Protein AF-A0AAD6DT53-F1 (afdb_monomer_lite)

Radius of gyration: 26.83 Å; chains: 1; bounding box: 59×65×72 Å

InterPro domains:
  IPR052254 CUL4-DDB1 E3 ligase complex substrate receptor [PTHR44472] (1-188)

Foldseek 3Di:
DDDDDPQWDQDPVVRDTDGADDPVVADVPDCRHPVNSVVVVVVVLVVVLVVLLVLLCVVPDQDQDVVCVPVVVVCCVVVVVPPPPPVVVVVVSVVVSVVPDDDDDQDDQPDPPAWDWDDWDAQSQQRKIKIKTDDDQKIWIKIFGFDDPDSYTHTDNVRIDTPDMASFAFPDWDADNQQWIWTKTADHPVRDIDIDIDHFFHQDPVRDGDDDPVRPDDPPDPPPPPDDDDDD

Secondary structure (DSSP, 8-state):
-----TTEEEETTTTEEEEPBPTTTSPTT-TTBHHHHHHHHHHHHHHHHHHHHHHHHHHHS-PPPGGGGSHHHHGGGTTT-----HHHHHHHHHHHHHHT--------PTT-SSPEEEEEEE-TTT--EEEEEEETTEEEEEEEEEESSSSS-EEEEEEEEEEEEESSEEEEEEE-TTSEEEEEEE--TTS--EEEEEEPPPB-TTS-BPPPGGGS---PPP----------

Organism: NCBI:txid911720

Structure (mmCIF, N/CA/C/O backbone):
data_AF-A0AAD6DT53-F1
#
_entry.id   AF-A0AAD6DT53-F1
#
loop_
_atom_site.group_PDB
_atom_site.id
_atom_site.type_symbol
_atom_site.label_atom_id
_atom_site.label_alt_id
_atom_site.label_comp_id
_atom_site.label_asym_id
_atom_site.label_entity_id
_atom_site.label_seq_id
_atom_site.pdbx_PDB_ins_code
_atom_site.Cartn_x
_atom_site.Cartn_y
_atom_site.Cartn_z
_atom_site.occupancy
_atom_site.B_iso_or_equiv
_atom_site.auth_seq_id
_atom_site.auth_comp_id
_atom_site.auth_asym_id
_atom_site.auth_atom_id
_atom_site.pdbx_PDB_model_num
ATOM 1 N N . MET A 1 1 ? -13.154 17.410 26.077 1.00 53.00 1 MET A N 1
ATOM 2 C CA . MET A 1 1 ? -12.274 16.222 26.103 1.00 53.00 1 MET A CA 1
ATOM 3 C C . MET A 1 1 ? -12.633 15.406 27.331 1.00 53.00 1 MET A C 1
ATOM 5 O O . MET A 1 1 ? -12.614 15.959 28.425 1.00 53.00 1 MET A O 1
ATOM 9 N N . ASN A 1 2 ? -13.035 14.148 27.155 1.00 71.56 2 ASN A N 1
ATOM 10 C CA . ASN A 1 2 ? -13.353 13.262 28.277 1.00 71.56 2 ASN A CA 1
ATOM 11 C C . ASN A 1 2 ? -12.038 12.720 28.839 1.00 71.56 2 ASN A C 1
ATOM 13 O O . ASN A 1 2 ? -11.168 12.328 28.067 1.00 71.56 2 ASN A O 1
ATOM 17 N N . ARG A 1 3 ? -11.862 12.783 30.159 1.00 78.88 3 ARG A N 1
ATOM 18 C CA . ARG A 1 3 ? -10.614 12.391 30.821 1.00 78.88 3 ARG A CA 1
ATOM 19 C C . ARG A 1 3 ? -10.639 10.894 31.105 1.00 78.88 3 ARG A C 1
ATOM 21 O O . ARG A 1 3 ? -11.621 10.394 31.646 1.00 78.88 3 ARG A O 1
ATOM 28 N N . ASP A 1 4 ? -9.554 10.197 30.794 1.00 81.88 4 ASP A N 1
ATOM 29 C CA . ASP A 1 4 ? -9.405 8.802 31.197 1.00 81.88 4 ASP A CA 1
ATOM 30 C C . ASP A 1 4 ? -9.180 8.724 32.710 1.00 81.88 4 ASP A C 1
ATOM 32 O O . ASP A 1 4 ? -8.154 9.157 33.232 1.00 81.88 4 ASP A O 1
ATOM 36 N N . ILE A 1 5 ? -10.175 8.192 33.423 1.00 86.56 5 ILE A N 1
ATOM 37 C CA . ILE A 1 5 ? -10.120 7.981 34.872 1.00 86.56 5 ILE A CA 1
ATOM 38 C C . ILE A 1 5 ? -9.718 6.519 35.124 1.00 86.56 5 ILE A C 1
ATOM 40 O O . ILE A 1 5 ? -10.441 5.611 34.696 1.00 86.56 5 ILE A O 1
ATOM 44 N N . PRO A 1 6 ? -8.598 6.247 35.823 1.00 85.75 6 PRO A N 1
ATOM 45 C CA . PRO A 1 6 ? -8.181 4.886 36.147 1.00 85.75 6 PRO A CA 1
ATOM 46 C C . PRO A 1 6 ? -9.287 4.094 36.859 1.00 85.75 6 PRO A C 1
ATOM 48 O O . PRO A 1 6 ? -9.895 4.569 37.814 1.00 85.75 6 PRO A O 1
ATOM 51 N N . GLY A 1 7 ? -9.565 2.875 36.387 1.00 86.19 7 GLY A N 1
ATOM 52 C CA . GLY A 1 7 ? -10.602 2.006 36.959 1.00 86.19 7 GLY A CA 1
ATOM 53 C C . GLY A 1 7 ? -12.039 2.326 36.528 1.00 86.19 7 GLY A C 1
ATOM 54 O O . GLY A 1 7 ? -12.954 1.595 36.912 1.00 86.19 7 GLY A O 1
ATOM 55 N N . PHE A 1 8 ? -12.250 3.350 35.697 1.00 88.50 8 PHE A N 1
ATOM 56 C CA . PHE A 1 8 ? -13.551 3.687 35.128 1.00 88.50 8 PHE A CA 1
ATOM 57 C C . PHE A 1 8 ? -13.514 3.669 33.593 1.00 88.50 8 PHE A C 1
ATOM 59 O O . PHE A 1 8 ? -12.514 3.998 32.960 1.00 88.50 8 PHE A O 1
ATOM 66 N N . TYR A 1 9 ? -14.626 3.270 32.982 1.00 87.88 9 TYR A N 1
ATOM 67 C CA . TYR A 1 9 ? -14.852 3.314 31.542 1.00 87.88 9 TYR A CA 1
ATOM 68 C C . TYR A 1 9 ? -15.923 4.355 31.226 1.00 87.88 9 TYR A C 1
ATOM 70 O O . TYR A 1 9 ? -17.006 4.320 31.809 1.00 87.88 9 TYR A O 1
ATOM 78 N N . TYR A 1 10 ? -15.627 5.273 30.308 1.00 88.69 10 TYR A N 1
ATOM 79 C CA . TYR A 1 10 ? -16.606 6.240 29.827 1.00 88.69 10 TYR A CA 1
ATOM 80 C C . TYR A 1 10 ? -17.464 5.622 28.722 1.00 88.69 10 TYR A C 1
ATOM 82 O O . TYR A 1 10 ? -16.956 5.248 27.666 1.00 88.69 10 TYR A O 1
ATOM 90 N N . ASP A 1 11 ? -18.769 5.543 28.956 1.00 85.75 11 ASP A N 1
ATOM 91 C CA . ASP A 1 11 ? -19.745 5.133 27.952 1.00 85.75 11 ASP A CA 1
ATOM 92 C C . ASP A 1 11 ? -20.280 6.378 27.229 1.00 85.75 11 ASP A C 1
ATOM 94 O O . ASP A 1 11 ? -20.928 7.232 27.843 1.00 85.75 11 ASP A O 1
ATOM 98 N N . ALA A 1 12 ? -19.987 6.496 25.932 1.00 84.69 12 ALA A N 1
ATOM 99 C CA . ALA A 1 12 ? -20.358 7.655 25.123 1.00 84.69 12 ALA A CA 1
ATOM 100 C C . ALA A 1 12 ? -21.870 7.761 24.871 1.00 84.69 12 ALA A C 1
ATOM 102 O O . ALA A 1 12 ? -22.376 8.875 24.729 1.00 84.69 12 ALA A O 1
ATOM 103 N N . GLU A 1 13 ? -22.596 6.640 24.872 1.00 86.00 13 GLU A N 1
ATOM 104 C CA . GLU A 1 13 ? -24.052 6.629 24.681 1.00 86.00 13 GLU A CA 1
ATOM 105 C C . GLU A 1 13 ? -24.751 7.182 25.924 1.00 86.00 13 GLU A C 1
ATOM 107 O O . GLU A 1 13 ? -25.628 8.042 25.842 1.00 86.00 13 GLU A O 1
ATOM 112 N N . LYS A 1 14 ? -24.300 6.737 27.102 1.00 86.88 14 LYS A N 1
ATOM 113 C CA . LYS A 1 14 ? -24.862 7.148 28.398 1.00 86.88 14 LYS A CA 1
ATOM 114 C C . LYS A 1 14 ? -24.231 8.421 28.961 1.00 86.88 14 LYS A C 1
ATOM 116 O O . LYS A 1 14 ? -24.709 8.930 29.975 1.00 86.88 14 LYS A O 1
ATOM 121 N N . LYS A 1 15 ? -23.155 8.911 28.336 1.00 86.75 15 LYS A N 1
ATOM 122 C CA . LYS A 1 15 ? -22.334 10.056 28.760 1.00 86.75 15 LYS A CA 1
ATOM 123 C C . LYS A 1 15 ? -21.896 9.977 30.233 1.00 86.75 15 LYS A C 1
ATOM 125 O O . LYS A 1 15 ? -21.850 10.995 30.923 1.00 86.75 15 LYS A O 1
ATOM 130 N N . LYS A 1 16 ? -21.596 8.771 30.730 1.00 89.44 16 LYS A N 1
ATOM 131 C CA . LYS A 1 16 ? -21.292 8.492 32.149 1.00 89.44 16 LYS A CA 1
ATOM 132 C C . LYS A 1 16 ? -20.109 7.535 32.302 1.00 89.44 16 LY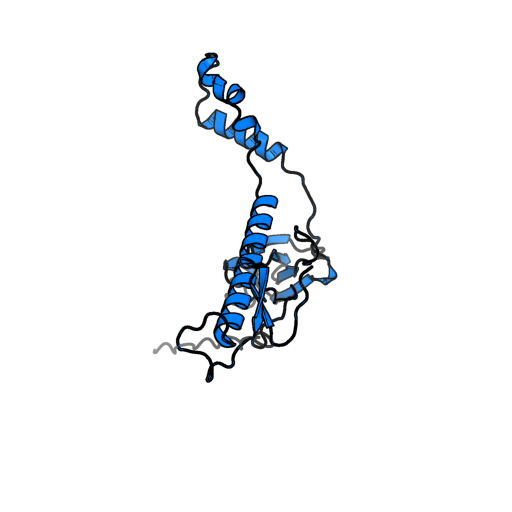S A C 1
ATOM 134 O O . LYS A 1 16 ? -19.840 6.720 31.423 1.00 89.44 16 LYS A O 1
ATOM 139 N N . TYR A 1 17 ? -19.426 7.632 33.443 1.00 89.31 17 TYR A N 1
ATOM 140 C CA . TYR A 1 17 ? -18.355 6.714 33.829 1.00 89.31 17 TYR A CA 1
ATOM 141 C C . TYR A 1 17 ? -18.922 5.515 34.591 1.00 89.31 17 TYR A C 1
ATOM 143 O O . TYR A 1 17 ? -19.695 5.676 35.534 1.00 89.31 17 TYR A O 1
ATOM 151 N N . PHE A 1 18 ? -18.496 4.317 34.207 1.00 88.44 18 PHE A N 1
ATOM 152 C CA . PHE A 1 18 ? -18.844 3.057 34.855 1.00 88.44 18 PHE A CA 1
ATOM 153 C C . PHE A 1 18 ? -17.594 2.435 35.462 1.00 88.44 18 PHE A C 1
ATOM 155 O O . PHE A 1 18 ? -16.544 2.396 34.824 1.00 88.44 18 PHE A O 1
ATOM 162 N N . LYS A 1 19 ? -17.693 1.948 36.700 1.00 89.69 19 LYS A N 1
ATOM 163 C CA . LYS A 1 19 ? -16.578 1.268 37.363 1.00 89.69 19 LYS A CA 1
ATOM 164 C C . LYS A 1 19 ? -16.286 -0.046 36.639 1.00 89.69 19 LYS A C 1
ATOM 166 O O . LYS A 1 19 ? -17.188 -0.862 36.458 1.00 89.69 19 LYS A O 1
ATOM 171 N N . ILE A 1 20 ? -15.032 -0.248 36.246 1.00 89.62 20 ILE A N 1
ATOM 172 C CA . ILE A 1 20 ? -14.593 -1.486 35.604 1.00 89.62 20 ILE A CA 1
ATOM 173 C C . ILE A 1 20 ? -14.531 -2.570 36.677 1.00 89.62 20 ILE A C 1
ATOM 175 O O . ILE A 1 20 ? -13.816 -2.438 37.672 1.00 89.62 20 ILE A O 1
ATOM 179 N N . GLN A 1 21 ? -15.287 -3.644 36.479 1.00 88.12 21 GLN A N 1
ATOM 180 C CA . GLN A 1 21 ? -15.295 -4.784 37.392 1.00 88.12 21 GLN A CA 1
ATOM 181 C C . GLN A 1 21 ? -14.258 -5.827 36.961 1.00 88.12 21 GLN A C 1
ATOM 183 O O . GLN A 1 21 ? -14.001 -6.024 35.768 1.00 88.12 21 GLN A O 1
ATOM 188 N N . ALA A 1 22 ? -13.655 -6.513 37.933 1.00 86.25 22 ALA A N 1
ATOM 189 C CA . ALA A 1 22 ? -12.786 -7.647 37.647 1.00 86.25 22 ALA A CA 1
ATOM 190 C C . ALA A 1 22 ? -13.605 -8.804 37.057 1.00 86.25 22 ALA A C 1
ATOM 192 O O . ALA A 1 22 ? -14.747 -9.021 37.455 1.00 86.25 22 ALA A O 1
ATOM 193 N N . ASN A 1 23 ? -13.017 -9.565 36.130 1.00 81.31 23 ASN A N 1
ATOM 194 C CA . ASN A 1 23 ? -13.743 -10.599 35.380 1.00 81.31 23 ASN A CA 1
ATOM 195 C C . ASN A 1 23 ? -14.376 -11.677 36.278 1.00 81.31 23 ASN A C 1
ATOM 197 O O . ASN A 1 23 ? -15.421 -12.202 35.928 1.00 81.31 23 ASN A O 1
ATOM 201 N N . HIS A 1 24 ? -13.766 -11.977 37.429 1.00 80.75 24 HIS A N 1
ATOM 202 C CA . HIS A 1 24 ? -14.261 -12.971 38.388 1.00 80.75 24 HIS A CA 1
ATOM 203 C C . HIS A 1 24 ? -15.358 -12.441 39.331 1.00 80.75 24 HIS A C 1
ATOM 205 O O . HIS A 1 24 ? -16.039 -13.233 39.967 1.00 80.75 24 HIS A O 1
ATOM 211 N N . VAL A 1 25 ? -15.518 -11.117 39.443 1.00 82.75 25 VAL A N 1
ATOM 212 C CA . VAL A 1 25 ? -16.572 -10.468 40.255 1.00 82.75 25 VAL A CA 1
ATOM 213 C C . VAL A 1 25 ? -17.772 -10.089 39.387 1.00 82.75 25 VAL A C 1
ATOM 215 O O . VAL A 1 25 ? -18.890 -9.938 39.874 1.00 82.75 25 VAL A O 1
ATOM 218 N N . ALA A 1 26 ? -17.538 -9.896 38.092 1.00 79.69 26 ALA A N 1
ATOM 219 C CA . ALA A 1 26 ? -18.553 -9.465 37.156 1.00 79.69 26 ALA A CA 1
ATOM 220 C C . ALA A 1 26 ? -19.531 -10.614 36.836 1.00 79.69 26 ALA A C 1
ATOM 222 O O . ALA A 1 26 ? -19.085 -11.728 36.549 1.00 79.69 26 ALA A O 1
ATOM 223 N N . PRO A 1 27 ? -20.851 -10.355 36.813 1.00 83.25 27 PRO A N 1
ATOM 224 C CA . PRO A 1 27 ? -21.827 -11.327 36.336 1.00 83.25 27 PRO A CA 1
ATOM 225 C C . PRO A 1 27 ? -21.500 -11.817 34.912 1.00 83.25 27 PRO A C 1
ATOM 227 O O . PRO A 1 27 ? -20.967 -11.040 34.105 1.00 83.25 27 PRO A O 1
ATOM 230 N N . PRO A 1 28 ? -21.849 -13.067 34.554 1.00 77.69 28 PRO A N 1
ATOM 231 C CA . PRO A 1 28 ? -21.697 -13.562 33.190 1.00 77.69 28 PRO A CA 1
ATOM 232 C C . PRO A 1 28 ? -22.388 -12.617 32.193 1.00 77.69 28 PRO A C 1
ATOM 234 O O . PRO A 1 28 ? -23.572 -12.324 32.324 1.00 77.69 28 PRO A O 1
ATOM 237 N N . GLY A 1 29 ? -21.640 -12.094 31.215 1.00 78.50 29 GLY A N 1
ATOM 238 C CA . GLY A 1 29 ? -22.163 -11.144 30.221 1.00 78.50 29 GLY A CA 1
ATOM 239 C C . GLY A 1 29 ? -22.155 -9.664 30.636 1.00 78.50 29 GLY A C 1
ATOM 240 O O . GLY A 1 29 ? -22.690 -8.827 29.907 1.00 78.50 29 GLY A O 1
ATOM 241 N N . ALA A 1 30 ? -21.535 -9.300 31.763 1.00 82.31 30 ALA A N 1
ATOM 242 C CA . ALA A 1 30 ? -21.424 -7.903 32.182 1.00 82.31 30 ALA A CA 1
ATOM 243 C C . ALA A 1 30 ? -20.722 -7.022 31.128 1.00 82.31 30 ALA A C 1
ATOM 245 O O . ALA A 1 30 ? -19.596 -7.289 30.705 1.00 82.31 30 ALA A O 1
ATOM 246 N N . GLN A 1 31 ? -21.371 -5.914 30.756 1.00 81.56 31 GLN A N 1
ATOM 247 C CA . GLN A 1 31 ? -20.915 -4.999 29.699 1.00 81.56 31 GLN A CA 1
ATOM 248 C C . GLN A 1 31 ? -19.680 -4.148 30.053 1.00 81.56 31 GLN A C 1
ATOM 250 O O . GLN A 1 31 ? -19.119 -3.510 29.155 1.00 81.56 31 GLN A O 1
ATOM 255 N N . TYR A 1 32 ? -19.312 -4.097 31.340 1.00 84.94 32 TYR A N 1
ATOM 256 C CA . TYR A 1 32 ? -18.241 -3.255 31.895 1.00 84.94 32 TYR A CA 1
ATOM 257 C C . TYR A 1 32 ? -17.202 -4.065 32.701 1.00 84.94 32 TYR A C 1
ATOM 259 O O . TYR A 1 32 ? -16.548 -3.547 33.608 1.00 84.94 32 TYR A O 1
ATOM 267 N N . SER A 1 33 ? -17.045 -5.354 32.386 1.00 87.69 33 SER A N 1
ATOM 268 C CA . SER A 1 33 ? -15.917 -6.166 32.867 1.00 87.69 33 SER A CA 1
ATOM 269 C C . SER A 1 33 ? -14.593 -5.730 32.224 1.00 87.69 33 SER A C 1
ATOM 271 O O . SER A 1 33 ? -14.576 -5.142 31.140 1.00 87.69 33 SER A O 1
ATOM 273 N N . LYS A 1 34 ? -13.459 -6.047 32.856 1.00 86.62 34 LYS A N 1
ATOM 274 C CA . LYS A 1 34 ? -12.123 -5.717 32.327 1.00 86.62 34 LYS A CA 1
ATOM 275 C C . LYS A 1 34 ? -11.923 -6.220 30.889 1.00 86.62 34 LYS A C 1
ATOM 277 O O . LYS A 1 34 ? -11.440 -5.463 30.045 1.00 86.62 34 LYS A O 1
ATOM 282 N N . ASP A 1 35 ? -12.349 -7.447 30.589 1.00 87.00 35 ASP A N 1
ATOM 283 C CA . ASP A 1 35 ? -12.212 -8.024 29.245 1.00 87.00 35 ASP A CA 1
ATOM 284 C C . ASP A 1 35 ? -13.159 -7.392 28.226 1.00 87.00 35 ASP A C 1
ATOM 286 O O . ASP A 1 35 ? -12.749 -7.125 27.095 1.00 87.00 35 ASP A O 1
ATOM 290 N N . SER A 1 36 ? -14.412 -7.119 28.604 1.00 86.62 36 SER A N 1
ATOM 291 C CA . SER A 1 36 ? -15.375 -6.484 27.694 1.00 86.62 36 SER A CA 1
ATOM 292 C C . SER A 1 36 ? -14.964 -5.053 27.347 1.00 86.62 36 SER A C 1
ATOM 294 O O . SER A 1 36 ? -15.026 -4.671 26.179 1.00 86.62 36 SER A O 1
ATOM 296 N N . VAL A 1 37 ? -14.457 -4.289 28.319 1.00 87.94 37 VAL A N 1
ATOM 297 C CA . VAL A 1 37 ? -13.914 -2.941 28.094 1.00 87.94 37 VAL A CA 1
ATOM 298 C C . VAL A 1 37 ? -12.672 -2.993 27.207 1.00 87.94 37 VAL A C 1
ATOM 300 O O . VAL A 1 37 ? -12.561 -2.191 26.280 1.00 87.94 37 VAL A O 1
ATOM 303 N N . LYS A 1 38 ? -11.761 -3.952 27.430 1.00 87.88 38 LYS A N 1
ATOM 304 C CA . LYS A 1 38 ? -10.585 -4.147 26.566 1.00 87.88 38 LYS A CA 1
ATOM 305 C C . LYS A 1 38 ? -10.994 -4.457 25.122 1.00 87.88 38 LYS A C 1
ATOM 307 O O . LYS A 1 38 ? -10.474 -3.832 24.203 1.00 87.88 38 LYS A O 1
ATOM 312 N N . ARG A 1 39 ? -11.954 -5.366 24.917 1.00 87.06 39 ARG A N 1
ATOM 313 C CA . ARG A 1 39 ? -12.494 -5.687 23.582 1.00 87.06 39 ARG A CA 1
ATOM 314 C C . ARG A 1 39 ? -13.130 -4.463 22.923 1.00 87.06 39 ARG A C 1
ATOM 316 O O . ARG A 1 39 ? -12.748 -4.128 21.810 1.00 87.06 39 ARG A O 1
ATOM 323 N N . LYS A 1 40 ? -14.002 -3.739 23.637 1.00 86.94 40 LYS A N 1
ATOM 324 C CA . LYS A 1 40 ? -14.640 -2.507 23.137 1.00 86.94 40 LYS A CA 1
ATOM 325 C C . LYS A 1 40 ? -13.620 -1.450 22.717 1.00 86.94 40 LYS A C 1
ATOM 327 O O . LYS A 1 40 ? -13.778 -0.863 21.652 1.00 86.94 40 LYS A O 1
ATOM 332 N N . ARG A 1 41 ? -12.576 -1.217 23.521 1.00 87.00 41 ARG A N 1
ATOM 333 C CA . ARG A 1 41 ? -11.494 -0.277 23.178 1.00 87.00 41 ARG A CA 1
ATOM 334 C C . ARG A 1 41 ? -10.777 -0.695 21.894 1.00 87.00 41 ARG A C 1
ATOM 336 O O . ARG A 1 41 ? -10.677 0.112 20.977 1.00 87.00 41 ARG A O 1
ATOM 343 N N . ASN A 1 42 ? -10.374 -1.962 21.797 1.00 86.50 42 ASN A N 1
ATOM 344 C CA . ASN A 1 42 ? -9.714 -2.489 20.601 1.00 86.50 42 ASN A CA 1
ATOM 345 C C . ASN A 1 42 ? -10.611 -2.397 19.352 1.00 86.50 42 ASN A C 1
ATOM 347 O O . ASN A 1 42 ? -10.136 -2.073 18.263 1.00 86.50 42 ASN A O 1
ATOM 351 N N . ASP A 1 43 ? -11.910 -2.666 19.490 1.00 87.06 43 ASP A N 1
ATOM 352 C CA . ASP A 1 43 ? -12.864 -2.578 18.383 1.00 87.06 43 ASP A CA 1
ATOM 353 C C . ASP A 1 43 ? -13.082 -1.131 17.929 1.00 87.06 43 ASP A C 1
ATOM 355 O O . ASP A 1 43 ? -13.078 -0.865 16.724 1.00 87.06 43 ASP A O 1
ATOM 359 N N . GLN A 1 44 ? -13.213 -0.188 18.868 1.00 86.19 44 GLN A N 1
ATOM 360 C CA . GLN A 1 44 ? -13.309 1.245 18.571 1.00 86.19 44 GLN A CA 1
ATOM 361 C C . GLN A 1 44 ? -12.063 1.746 17.841 1.00 86.19 44 GLN A C 1
ATOM 363 O O . GLN A 1 44 ? -12.170 2.412 16.811 1.00 86.19 44 GLN A O 1
ATOM 368 N N . GLU A 1 45 ? -10.879 1.371 18.318 1.00 84.69 45 GLU A N 1
ATOM 369 C CA . GLU A 1 45 ? -9.615 1.719 17.676 1.00 84.69 45 GLU A CA 1
ATOM 370 C C . GLU A 1 45 ? -9.530 1.149 16.251 1.00 84.69 45 GLU A C 1
ATOM 372 O O . GLU A 1 45 ? -9.198 1.856 15.295 1.00 84.69 45 GLU A O 1
ATOM 377 N N . LYS A 1 46 ? -9.917 -0.117 16.068 1.00 84.31 46 LYS A N 1
ATOM 378 C CA . LYS A 1 46 ? -9.963 -0.772 14.755 1.00 84.31 46 LYS A CA 1
ATOM 379 C C . LYS A 1 46 ? -10.947 -0.090 13.805 1.00 84.31 46 LYS A C 1
ATOM 381 O O . LYS A 1 46 ? -10.651 0.043 12.615 1.00 84.31 46 LYS A O 1
ATOM 386 N N . GLN A 1 47 ? -12.111 0.331 14.295 1.00 84.50 47 GLN A N 1
ATOM 387 C CA . GLN A 1 47 ? -13.097 1.077 13.510 1.00 84.50 47 GLN A CA 1
ATOM 388 C C . GLN A 1 47 ? -12.566 2.454 13.112 1.00 84.50 47 GLN A C 1
ATOM 390 O O . GLN A 1 47 ? -12.653 2.817 11.939 1.00 84.50 47 GLN A O 1
ATOM 395 N N . HIS A 1 48 ? -11.946 3.176 14.045 1.00 83.56 48 HIS A N 1
ATOM 396 C CA . HIS A 1 48 ? -11.340 4.476 13.781 1.00 83.56 48 HIS A CA 1
ATOM 397 C C . HIS A 1 48 ? -10.243 4.379 12.708 1.00 83.56 48 HIS A C 1
ATOM 399 O O . HIS A 1 48 ? -10.285 5.101 11.710 1.00 83.56 48 HIS A O 1
ATOM 405 N N . LYS A 1 49 ? -9.337 3.397 12.824 1.00 78.19 49 LYS A N 1
ATOM 406 C CA . LYS A 1 49 ? -8.301 3.108 11.813 1.00 78.19 49 LYS A CA 1
ATOM 407 C C . LYS A 1 49 ? -8.905 2.781 10.438 1.00 78.19 49 LYS A C 1
ATOM 409 O O . LYS A 1 49 ? -8.416 3.249 9.409 1.00 78.19 49 LYS A O 1
ATOM 414 N N . ARG A 1 50 ? -9.997 2.004 10.388 1.00 80.94 50 ARG A N 1
ATOM 415 C CA . ARG A 1 50 ? -10.720 1.700 9.133 1.00 80.94 50 ARG A CA 1
ATOM 416 C C . ARG A 1 50 ? -11.352 2.945 8.509 1.00 80.94 50 ARG A C 1
ATOM 418 O O . ARG A 1 50 ? -11.265 3.112 7.290 1.00 80.94 50 ARG A O 1
ATOM 425 N N . ALA A 1 51 ? -11.965 3.804 9.319 1.00 84.56 51 ALA A N 1
ATOM 426 C CA . ALA A 1 51 ? -12.583 5.043 8.859 1.00 84.56 51 ALA A CA 1
ATOM 427 C C . ALA A 1 51 ? -11.534 6.004 8.282 1.00 84.56 51 ALA A C 1
ATOM 429 O O . ALA A 1 51 ? -11.679 6.439 7.140 1.00 84.56 51 ALA A O 1
ATOM 430 N N . GLN A 1 52 ? -10.430 6.228 9.003 1.00 81.31 52 GLN A N 1
ATOM 431 C CA . GLN A 1 52 ? -9.306 7.041 8.526 1.00 81.31 52 GLN A CA 1
ATOM 432 C C . GLN A 1 52 ? -8.742 6.519 7.202 1.00 81.31 52 GLN A C 1
ATOM 434 O O . GLN A 1 52 ? -8.548 7.283 6.256 1.00 81.31 52 GLN A O 1
ATOM 439 N N . ARG A 1 53 ? -8.537 5.200 7.088 1.00 77.31 53 ARG A N 1
ATOM 440 C CA . ARG A 1 53 ? -8.063 4.582 5.843 1.00 77.31 53 ARG A CA 1
ATOM 441 C C . ARG A 1 53 ? -9.030 4.812 4.682 1.00 77.31 53 ARG A C 1
ATOM 443 O O . ARG A 1 53 ? -8.597 5.116 3.574 1.00 77.31 53 ARG A O 1
ATOM 450 N N . THR A 1 54 ? -10.330 4.667 4.925 1.00 80.75 54 THR A N 1
ATOM 451 C CA . THR A 1 54 ? -11.367 4.872 3.902 1.00 80.75 54 THR A CA 1
ATOM 452 C C . THR A 1 54 ? -11.405 6.326 3.444 1.00 80.75 54 THR A C 1
ATOM 454 O O . THR A 1 54 ? -11.419 6.595 2.244 1.00 80.75 54 THR A O 1
ATOM 457 N N . GLN A 1 55 ? -11.336 7.264 4.389 1.00 83.19 55 GLN A N 1
ATOM 458 C CA . GLN A 1 55 ? -11.279 8.695 4.106 1.00 83.19 55 GLN A CA 1
ATOM 459 C C . GLN A 1 55 ? -10.036 9.062 3.282 1.00 83.19 55 GLN A C 1
ATOM 461 O O . GLN A 1 55 ? -10.138 9.815 2.314 1.00 83.19 55 GLN A O 1
ATOM 466 N N . ARG A 1 56 ? -8.877 8.478 3.612 1.00 80.81 56 ARG A N 1
ATOM 467 C CA . ARG A 1 56 ? -7.625 8.669 2.869 1.00 80.81 56 ARG A CA 1
ATOM 468 C C . ARG A 1 56 ? -7.728 8.156 1.431 1.00 80.81 56 ARG A C 1
ATOM 470 O O . ARG A 1 56 ? -7.454 8.907 0.499 1.00 80.81 56 ARG A O 1
ATOM 477 N N . MET A 1 57 ? -8.203 6.922 1.235 1.00 78.19 57 MET A N 1
ATOM 478 C CA . MET A 1 57 ? -8.414 6.363 -0.110 1.00 78.19 57 MET A CA 1
ATOM 479 C C . MET A 1 57 ? -9.381 7.221 -0.936 1.00 78.19 57 MET A C 1
ATOM 481 O O . MET A 1 57 ? -9.140 7.447 -2.120 1.00 78.19 57 MET A O 1
ATOM 485 N N . ALA A 1 58 ? -10.441 7.749 -0.318 1.00 80.19 58 ALA A N 1
ATOM 486 C CA . ALA A 1 58 ? -11.394 8.629 -0.990 1.00 80.19 58 ALA A CA 1
ATOM 487 C C . ALA A 1 58 ? -10.789 9.985 -1.402 1.00 80.19 58 ALA A C 1
ATOM 489 O O . ALA A 1 58 ? -11.211 10.547 -2.412 1.00 80.19 58 ALA A O 1
ATOM 490 N N . LYS A 1 59 ? -9.811 10.505 -0.646 1.00 79.56 59 LYS A N 1
ATOM 491 C CA . LYS A 1 59 ? -9.080 11.742 -0.972 1.00 79.56 59 LYS A CA 1
ATOM 492 C C . LYS A 1 59 ? -8.059 11.533 -2.095 1.00 79.56 59 LYS A C 1
ATOM 494 O O . LYS A 1 59 ? -7.874 12.424 -2.915 1.00 79.56 59 LYS A O 1
ATOM 499 N N . GLU A 1 60 ? -7.398 10.378 -2.123 1.00 76.06 60 GLU A N 1
ATOM 500 C CA . GLU A 1 60 ? -6.385 10.043 -3.135 1.00 76.06 60 GLU A CA 1
ATOM 501 C C . GLU A 1 60 ? -6.981 9.594 -4.470 1.00 76.06 60 GLU A C 1
ATOM 503 O O . GLU A 1 60 ? -6.373 9.790 -5.520 1.00 76.06 60 GLU A O 1
ATOM 508 N N . THR A 1 61 ? -8.160 8.972 -4.442 1.00 76.50 61 THR A N 1
ATOM 509 C CA . THR A 1 61 ? -8.816 8.495 -5.660 1.00 76.50 61 THR A CA 1
ATOM 510 C C . THR A 1 61 ? -9.339 9.681 -6.463 1.00 76.50 61 THR A C 1
ATOM 512 O O . THR A 1 61 ? -10.069 10.521 -5.936 1.00 76.50 61 THR A O 1
ATOM 515 N N . VAL A 1 62 ? -9.016 9.726 -7.759 1.00 74.25 62 VAL A N 1
ATOM 516 C CA . VAL A 1 62 ? -9.567 10.725 -8.684 1.00 74.25 62 VAL A CA 1
ATOM 517 C C . VAL A 1 62 ? -11.089 10.604 -8.683 1.00 74.25 62 VAL A C 1
ATOM 519 O O . VAL A 1 62 ? -11.657 9.605 -9.128 1.00 74.25 62 VAL A O 1
ATOM 522 N N . ARG A 1 63 ? -11.767 11.620 -8.147 1.00 71.50 63 ARG A N 1
ATOM 523 C CA . ARG A 1 63 ? -13.229 11.671 -8.131 1.00 71.50 63 ARG A CA 1
ATOM 524 C C . ARG A 1 63 ? -13.727 12.129 -9.492 1.00 71.50 63 ARG A C 1
ATOM 526 O O . ARG A 1 63 ? -13.145 13.016 -10.110 1.00 71.50 63 ARG A O 1
ATOM 533 N N . LYS A 1 64 ? -14.860 11.580 -9.934 1.00 68.56 64 LYS A N 1
ATOM 534 C CA . LYS A 1 64 ? -15.567 12.162 -11.075 1.00 68.56 64 LYS A CA 1
ATOM 535 C C . LYS A 1 64 ? -15.971 13.598 -10.737 1.00 68.56 64 LYS A C 1
ATOM 537 O O . LYS A 1 64 ? -16.492 13.839 -9.647 1.00 68.56 64 LYS A O 1
ATOM 542 N N . ALA A 1 65 ? -15.759 14.530 -11.666 1.00 70.25 65 ALA A N 1
ATOM 543 C CA . ALA A 1 65 ? -16.236 15.898 -11.506 1.00 70.25 65 ALA A CA 1
ATOM 544 C C . ALA A 1 65 ? -17.754 15.893 -11.272 1.00 70.25 65 ALA A C 1
ATOM 546 O O . ALA A 1 65 ? -18.499 15.307 -12.057 1.00 70.25 65 ALA A O 1
ATOM 547 N N . GLY A 1 66 ? -18.210 16.546 -10.198 1.00 67.56 66 GLY A N 1
ATOM 548 C CA . GLY A 1 66 ? -19.628 16.571 -9.815 1.00 67.56 66 GLY A CA 1
ATOM 549 C C . GLY A 1 66 ? -20.535 17.136 -10.911 1.00 67.56 66 GLY A C 1
ATOM 550 O O . GLY A 1 66 ? -21.663 16.679 -11.071 1.00 67.56 66 GLY A O 1
ATOM 551 N N . LEU A 1 67 ? -19.995 18.038 -11.738 1.00 65.00 67 LEU A N 1
ATOM 552 C CA . LEU A 1 67 ? -20.669 18.601 -12.906 1.00 65.00 67 LEU A CA 1
ATOM 553 C C . LEU A 1 67 ? -21.089 17.527 -13.930 1.00 65.00 67 LEU A C 1
ATOM 555 O O . LEU A 1 67 ? -22.071 17.708 -14.633 1.00 65.00 67 LEU A O 1
ATOM 559 N N . MET A 1 68 ? -20.416 16.375 -13.985 1.00 63.47 68 MET A N 1
ATOM 560 C CA . MET A 1 68 ? -20.784 15.285 -14.906 1.00 63.47 68 MET A CA 1
ATOM 561 C C . MET A 1 68 ? -21.996 14.477 -14.454 1.00 63.47 68 MET A C 1
ATOM 563 O O . MET A 1 68 ? -22.589 13.762 -15.256 1.00 63.47 68 MET A O 1
ATOM 567 N N . ASN A 1 69 ? -22.386 14.620 -13.188 1.00 64.69 69 ASN A N 1
ATOM 568 C CA . ASN A 1 69 ? -23.656 14.117 -12.681 1.00 64.69 69 ASN A CA 1
ATOM 569 C C . ASN A 1 69 ? -24.757 15.190 -12.748 1.00 64.69 69 ASN A C 1
ATOM 571 O O . ASN A 1 69 ? -25.890 14.912 -12.361 1.00 64.69 69 ASN A O 1
ATOM 575 N N . HIS A 1 70 ? -24.442 16.409 -13.207 1.00 67.62 70 HIS A N 1
ATOM 576 C CA . HIS A 1 70 ? -25.413 17.490 -13.293 1.00 67.62 70 HIS A CA 1
ATOM 577 C C . HIS A 1 70 ? -26.416 17.199 -14.419 1.00 67.62 70 HIS A C 1
ATOM 579 O O . HIS A 1 70 ? -25.988 16.892 -15.537 1.00 67.62 70 HIS A O 1
ATOM 585 N N . PRO A 1 71 ? -27.734 17.330 -14.177 1.00 65.12 71 PRO A N 1
ATOM 586 C CA . PRO A 1 71 ? -28.757 17.029 -15.178 1.00 65.12 71 PRO A CA 1
ATOM 587 C C . PRO A 1 71 ? -28.527 17.801 -16.486 1.00 65.12 71 PRO A C 1
ATOM 589 O O . PRO A 1 71 ? -28.526 17.195 -17.549 1.00 65.12 71 PRO A O 1
ATOM 592 N N . LEU A 1 72 ? -28.145 19.084 -16.417 1.00 66.25 72 LEU A N 1
ATOM 593 C CA . LEU A 1 72 ? -27.838 19.889 -17.614 1.00 66.25 72 LEU A CA 1
ATOM 594 C C . LEU A 1 72 ? -26.679 19.355 -18.481 1.00 66.25 72 LEU A C 1
ATOM 596 O O . LEU A 1 72 ? -26.684 19.582 -19.684 1.00 66.25 72 LEU A O 1
ATOM 600 N N . VAL A 1 73 ? -25.706 18.630 -17.913 1.00 64.94 73 VAL A N 1
ATOM 601 C CA . VAL A 1 73 ? -24.618 17.993 -18.689 1.00 64.94 73 VAL A CA 1
ATOM 602 C C . VAL A 1 73 ? -25.080 16.676 -19.319 1.00 64.94 73 VAL A C 1
ATOM 604 O O . VAL A 1 73 ? -24.542 16.239 -20.332 1.00 64.94 73 VAL A O 1
ATOM 607 N N . ARG A 1 74 ? -26.113 16.045 -18.753 1.00 60.75 74 ARG A N 1
ATOM 608 C CA . ARG A 1 74 ? -26.724 14.813 -19.270 1.00 60.75 74 ARG A CA 1
ATOM 609 C C . ARG A 1 74 ? -27.840 15.081 -20.292 1.00 60.75 74 ARG A C 1
ATOM 611 O O . ARG A 1 74 ? -28.242 14.158 -21.001 1.00 60.75 74 ARG A O 1
ATOM 618 N N . ASN A 1 75 ? -28.268 16.338 -20.419 1.00 59.41 75 ASN A N 1
ATOM 619 C CA . ASN A 1 75 ? -29.301 16.786 -21.354 1.00 59.41 75 ASN A CA 1
ATOM 620 C C . ASN A 1 75 ? -28.846 16.815 -22.820 1.00 59.41 75 ASN A C 1
ATOM 622 O O . ASN A 1 75 ? -29.645 17.158 -23.685 1.00 59.41 75 ASN A O 1
ATOM 626 N N . GLU A 1 76 ? -27.617 16.383 -23.142 1.00 60.41 76 GLU A N 1
ATOM 627 C CA . GLU A 1 76 ? -27.201 16.136 -24.533 1.00 60.41 76 GLU A CA 1
ATOM 628 C C . GLU A 1 76 ? -28.217 15.218 -25.263 1.00 60.41 76 GLU A C 1
ATOM 630 O O . GLU A 1 76 ? -28.491 15.424 -26.442 1.00 60.41 76 GLU A O 1
ATOM 635 N N . ARG A 1 77 ? -28.867 14.284 -24.538 1.00 56.62 77 ARG A N 1
ATOM 636 C CA . ARG A 1 77 ? -29.981 13.456 -25.050 1.00 56.62 77 ARG A CA 1
ATOM 637 C C . ARG A 1 77 ? -31.275 14.228 -25.328 1.00 56.62 77 ARG A C 1
ATOM 639 O O . ARG A 1 77 ? -31.983 13.870 -26.260 1.00 56.62 77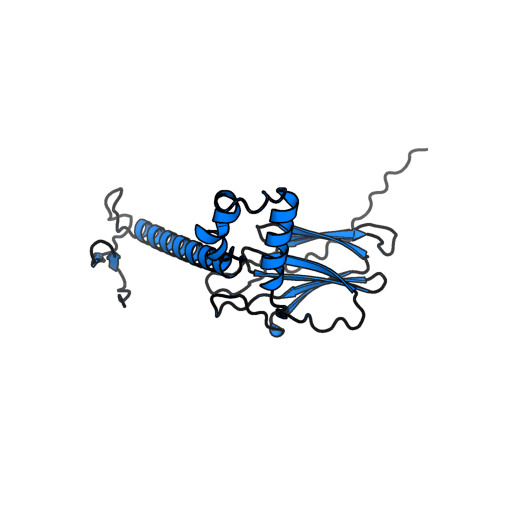 ARG A O 1
ATOM 646 N N . GLU A 1 78 ? -31.599 15.231 -24.517 1.00 60.88 78 GLU A N 1
ATOM 647 C CA . GLU A 1 78 ? -32.876 15.962 -24.574 1.00 60.88 78 GLU A CA 1
ATOM 648 C C . GLU A 1 78 ? -32.824 17.148 -25.549 1.00 60.88 78 GLU A C 1
ATOM 650 O O . GLU A 1 78 ? -33.842 17.529 -26.114 1.00 60.88 78 GLU A O 1
ATOM 655 N N . ILE A 1 79 ? -31.629 17.692 -25.808 1.00 63.94 79 ILE A N 1
ATOM 656 C CA . ILE A 1 79 ? -31.407 18.851 -26.693 1.00 63.94 79 ILE A CA 1
ATOM 657 C C . ILE A 1 79 ? -31.238 18.415 -28.170 1.00 63.94 79 ILE A C 1
ATOM 659 O O . ILE A 1 79 ? -30.979 19.233 -29.048 1.00 63.94 79 ILE A O 1
ATOM 663 N N . GLY A 1 80 ? -31.347 17.118 -28.486 1.00 58.12 80 GLY A N 1
ATOM 664 C CA . GLY A 1 80 ? -31.191 16.609 -29.859 1.00 58.12 80 GLY A CA 1
ATOM 665 C C . GLY A 1 80 ? -29.780 16.787 -30.439 1.00 58.12 80 GLY A C 1
ATOM 666 O O . GLY A 1 80 ? -29.553 16.569 -31.631 1.00 58.12 80 GLY A O 1
ATOM 667 N N . SER A 1 81 ? -28.809 17.159 -29.601 1.00 61.72 81 SER A N 1
ATOM 668 C CA . SER A 1 81 ? -27.393 17.175 -29.956 1.00 61.72 81 SER A CA 1
ATOM 669 C C . SER A 1 81 ? -26.977 15.725 -30.167 1.00 61.72 81 SER A C 1
ATOM 671 O O . SER A 1 81 ? -27.002 14.953 -29.215 1.00 61.72 81 SER A O 1
ATOM 673 N N . ARG A 1 82 ? -26.703 15.341 -31.424 1.00 57.38 82 ARG A N 1
ATOM 674 C CA . ARG A 1 82 ? -26.364 13.974 -31.874 1.00 57.38 82 ARG A CA 1
ATOM 675 C C . ARG A 1 82 ? -25.848 13.085 -30.741 1.00 57.38 82 ARG A C 1
ATOM 677 O O . ARG A 1 82 ? -24.801 13.383 -30.171 1.00 57.38 82 ARG A O 1
ATOM 684 N N . ILE A 1 83 ? -26.557 11.982 -30.481 1.00 61.50 83 ILE A N 1
ATOM 685 C CA . ILE A 1 83 ? -26.120 10.914 -29.575 1.00 61.50 83 ILE A CA 1
ATOM 686 C C . ILE A 1 83 ? -24.696 10.540 -29.984 1.00 61.50 83 ILE A C 1
ATOM 688 O O . ILE A 1 83 ? -24.490 9.896 -31.014 1.00 61.50 83 ILE A O 1
ATOM 692 N N . LEU A 1 84 ? -23.705 10.994 -29.215 1.00 66.62 84 LEU A N 1
ATOM 693 C CA . LEU A 1 84 ? -22.335 10.583 -29.451 1.00 66.62 84 LEU A CA 1
ATOM 694 C C . LEU A 1 84 ? -22.285 9.067 -29.218 1.00 66.62 84 LEU A C 1
ATOM 696 O O . LEU A 1 84 ? -22.776 8.597 -28.187 1.00 66.62 84 LEU A O 1
ATOM 700 N N . PRO A 1 85 ? -21.715 8.288 -30.152 1.00 75.62 85 PRO A N 1
ATOM 701 C CA . PRO A 1 85 ? -21.379 6.896 -29.907 1.00 75.62 85 PRO A CA 1
ATOM 702 C C . PRO A 1 85 ? -20.677 6.750 -28.554 1.00 75.62 85 PRO A C 1
ATOM 704 O O . PRO A 1 85 ? -19.837 7.582 -28.201 1.00 75.62 85 PRO A O 1
ATOM 707 N N . LEU A 1 86 ? -20.991 5.683 -27.812 1.00 76.06 86 LEU A N 1
ATOM 708 C CA . LEU A 1 86 ? -20.489 5.445 -26.451 1.00 76.06 86 LEU A CA 1
ATOM 709 C C . LEU A 1 86 ? -18.964 5.633 -26.334 1.00 76.06 86 LEU A C 1
ATOM 711 O O . LEU A 1 86 ? -18.482 6.214 -25.364 1.00 76.06 86 LEU A O 1
ATOM 715 N N . TYR A 1 87 ? -18.219 5.202 -27.355 1.00 80.19 87 TYR A N 1
ATOM 716 C CA . TYR A 1 87 ? -16.769 5.370 -27.442 1.00 80.19 87 TYR A CA 1
ATOM 717 C C . TYR A 1 87 ? -16.325 6.846 -27.429 1.00 80.19 87 TYR A C 1
ATOM 719 O O . TYR A 1 87 ? -15.443 7.213 -26.656 1.00 80.19 87 TYR A O 1
ATOM 727 N N . LEU A 1 88 ? -16.967 7.721 -28.212 1.00 79.69 88 LEU A N 1
ATOM 728 C CA . LEU A 1 88 ? -16.623 9.151 -28.255 1.00 79.69 88 LEU A CA 1
ATOM 729 C C . LEU A 1 88 ? -16.976 9.861 -26.943 1.00 79.69 88 LEU A C 1
ATOM 731 O O . LEU A 1 88 ? -16.250 10.751 -26.495 1.00 79.69 88 LEU A O 1
ATOM 735 N N . GLN A 1 89 ? -18.058 9.437 -26.285 1.00 75.12 89 GLN A N 1
ATOM 736 C CA . GLN A 1 89 ? -18.400 9.919 -24.948 1.00 75.12 89 GLN A CA 1
ATOM 737 C C . GLN A 1 89 ? -17.340 9.499 -23.918 1.00 75.12 89 GLN A C 1
ATOM 739 O O . GLN A 1 89 ? -16.926 10.314 -23.090 1.00 75.12 89 GLN A O 1
ATOM 744 N N . GLN A 1 90 ? -16.870 8.251 -23.985 1.00 79.62 90 GLN A N 1
ATOM 745 C CA . GLN A 1 90 ? -15.811 7.733 -23.122 1.00 79.62 90 GLN A CA 1
ATOM 746 C C . GLN A 1 90 ? -14.477 8.455 -23.358 1.00 79.62 90 GLN A C 1
ATOM 748 O O . GLN A 1 90 ? -13.778 8.766 -22.394 1.00 79.62 90 GLN A O 1
ATOM 753 N N . GLU A 1 91 ? -14.154 8.802 -24.604 1.00 83.06 91 GLU A N 1
ATOM 754 C CA . GLU A 1 91 ? -12.956 9.573 -24.944 1.00 83.06 91 GLU A CA 1
ATOM 755 C C . GLU A 1 91 ? -13.027 11.015 -24.412 1.00 83.06 91 GLU A C 1
ATOM 757 O O . GLU A 1 91 ? -12.100 11.477 -23.743 1.00 83.06 91 GLU A O 1
ATOM 762 N N . LYS A 1 92 ? -14.153 11.716 -24.621 1.00 78.38 92 LYS A N 1
ATOM 763 C CA . LYS A 1 92 ? -14.400 13.058 -24.053 1.00 78.38 92 LYS A CA 1
ATOM 764 C C . LYS A 1 92 ? -14.271 13.029 -22.527 1.00 78.38 92 LYS A C 1
ATOM 766 O O . LYS A 1 92 ? -13.612 13.881 -21.932 1.00 78.38 92 LYS A O 1
ATOM 771 N N . GLN A 1 93 ? -14.845 12.006 -21.900 1.00 77.00 93 GLN A N 1
ATOM 772 C CA . GLN A 1 93 ? -14.778 11.780 -20.462 1.00 77.00 93 GLN A CA 1
ATOM 773 C C . GLN A 1 93 ? -13.343 11.530 -19.972 1.00 77.00 93 GLN A C 1
ATOM 775 O O . GLN A 1 93 ? -12.943 12.086 -18.946 1.00 77.00 93 GLN A O 1
ATOM 780 N N . ALA A 1 94 ? -12.571 10.720 -20.699 1.00 80.94 94 ALA A N 1
ATOM 781 C CA . ALA A 1 94 ? -11.175 10.439 -20.392 1.00 80.94 94 ALA A CA 1
ATOM 782 C C . ALA A 1 94 ? -10.315 11.705 -20.490 1.00 80.94 94 ALA A C 1
ATOM 784 O O . ALA A 1 94 ? -9.542 11.979 -19.575 1.00 80.94 94 ALA A O 1
ATOM 785 N N . ARG A 1 95 ? -10.505 12.527 -21.531 1.00 82.12 95 ARG A N 1
ATOM 786 C CA . ARG A 1 95 ? -9.794 13.809 -21.690 1.00 82.12 95 ARG A CA 1
ATOM 787 C C . ARG A 1 95 ? -10.042 14.755 -20.514 1.00 82.12 95 ARG A C 1
ATOM 789 O O . ARG A 1 95 ? -9.093 15.338 -19.995 1.00 82.12 95 ARG A O 1
ATOM 796 N N . ILE A 1 96 ? -11.288 14.852 -20.043 1.00 77.94 96 ILE A N 1
ATOM 797 C CA . ILE A 1 96 ? -11.634 15.656 -18.861 1.00 77.94 96 ILE A CA 1
ATOM 798 C C . ILE A 1 96 ? -10.920 15.118 -17.613 1.00 77.94 96 ILE A C 1
ATOM 800 O O . ILE A 1 96 ? -10.338 15.904 -16.870 1.00 77.94 96 ILE A O 1
ATOM 804 N N . TYR A 1 97 ? -10.891 13.799 -17.391 1.00 77.25 97 TYR A N 1
ATOM 805 C CA . TYR A 1 97 ? -10.162 13.239 -16.245 1.00 77.25 97 TYR A CA 1
ATOM 806 C C . TYR A 1 97 ? -8.660 13.486 -16.323 1.00 77.25 97 TYR A C 1
ATOM 808 O O . TYR A 1 97 ? -8.063 13.899 -15.333 1.00 77.25 97 TYR A O 1
ATOM 816 N N . VAL A 1 98 ? -8.054 13.285 -17.493 1.00 83.62 98 VAL A N 1
ATOM 817 C CA . VAL A 1 98 ? -6.618 13.507 -17.695 1.00 83.62 98 VAL A CA 1
ATOM 818 C C . VAL A 1 98 ? -6.253 14.976 -17.485 1.00 83.62 98 VAL A C 1
ATOM 820 O O . VAL A 1 98 ? -5.244 15.249 -16.847 1.00 83.62 98 VAL A O 1
ATOM 823 N N . SER A 1 99 ? -7.094 15.922 -17.918 1.00 80.62 99 SER A N 1
ATOM 824 C CA . SER A 1 99 ? -6.859 17.358 -17.687 1.00 80.62 99 SER A CA 1
ATOM 825 C C . SER A 1 99 ? -6.858 17.767 -16.208 1.00 80.62 99 SER A C 1
ATOM 827 O O . SER A 1 99 ? -6.322 18.814 -15.866 1.00 80.62 99 SER A O 1
ATOM 829 N N . GLN A 1 100 ? -7.432 16.947 -15.321 1.00 78.12 100 GLN A N 1
ATOM 830 C CA . GLN A 1 100 ? -7.436 17.189 -13.874 1.00 78.12 100 GLN A CA 1
ATOM 831 C C . GLN A 1 100 ? -6.216 16.575 -13.174 1.00 78.12 100 GLN A C 1
ATOM 833 O O . GLN A 1 100 ? -5.980 16.839 -11.991 1.00 78.12 100 GLN A O 1
ATOM 838 N N . LEU A 1 101 ? -5.429 15.756 -13.879 1.00 80.88 101 LEU A N 1
ATOM 839 C CA . LEU A 1 101 ? -4.214 15.169 -13.336 1.00 80.88 101 LEU A CA 1
ATOM 840 C C . LEU A 1 101 ? -3.111 16.223 -13.298 1.00 80.88 101 LEU A C 1
ATOM 842 O O . LEU A 1 101 ? -2.658 16.724 -14.323 1.00 80.88 101 LEU A O 1
ATOM 846 N N . HIS A 1 102 ? -2.638 16.517 -12.093 1.00 79.12 102 HIS A N 1
ATOM 847 C CA . HIS A 1 102 ? -1.496 17.394 -11.888 1.00 79.12 102 HIS A CA 1
ATOM 848 C C . HIS A 1 102 ? -0.267 16.537 -11.612 1.00 79.12 102 HIS A C 1
ATOM 850 O O . HIS A 1 102 ? -0.274 15.689 -10.713 1.00 79.12 102 HIS A O 1
ATOM 856 N N . ARG A 1 103 ? 0.809 16.755 -12.376 1.00 81.25 103 ARG A N 1
ATOM 857 C CA . ARG A 1 103 ? 2.082 16.077 -12.124 1.00 81.25 103 ARG A CA 1
ATOM 858 C C . ARG A 1 103 ? 2.668 16.610 -10.820 1.00 81.25 103 ARG A C 1
ATOM 860 O O . ARG A 1 103 ? 3.259 17.684 -10.790 1.00 81.25 103 ARG A O 1
ATOM 867 N N . LYS A 1 104 ? 2.536 15.831 -9.749 1.00 83.31 104 LYS A N 1
ATOM 868 C CA . LYS A 1 104 ? 3.210 16.077 -8.474 1.00 83.31 104 LYS A CA 1
ATOM 869 C C . LYS A 1 104 ? 4.337 15.067 -8.306 1.00 83.31 104 LYS A C 1
ATOM 871 O O . LYS A 1 104 ? 4.121 13.861 -8.393 1.00 83.31 104 LYS A O 1
ATOM 876 N N . LYS A 1 105 ? 5.547 15.561 -8.063 1.00 84.75 105 LYS A N 1
ATOM 877 C CA . LYS A 1 105 ? 6.674 14.720 -7.661 1.00 84.75 105 LYS A CA 1
ATOM 878 C C . LYS A 1 105 ? 6.438 14.279 -6.214 1.00 84.75 105 LYS A C 1
ATOM 880 O O . LYS A 1 105 ? 6.404 15.126 -5.329 1.00 84.75 105 LYS A O 1
ATOM 885 N N . LEU A 1 106 ? 6.207 12.982 -6.004 1.00 82.06 106 LEU A N 1
ATOM 886 C CA . LEU A 1 106 ? 5.958 12.417 -4.671 1.00 82.06 106 LEU A CA 1
ATOM 887 C C . LEU A 1 106 ? 7.255 12.152 -3.914 1.00 82.06 106 LEU A C 1
ATOM 889 O O . LEU A 1 106 ? 7.382 12.554 -2.768 1.00 82.06 106 LEU A O 1
ATOM 893 N N . HIS A 1 107 ? 8.201 11.489 -4.574 1.00 85.25 107 HIS A N 1
ATOM 894 C CA . HIS A 1 107 ? 9.511 11.158 -4.030 1.00 85.25 107 HIS A CA 1
ATOM 895 C C . HIS A 1 107 ? 10.545 11.182 -5.153 1.00 85.25 107 HIS A C 1
ATOM 897 O O . HIS A 1 107 ? 10.211 10.936 -6.317 1.00 85.25 107 HIS A O 1
ATOM 903 N N . GLN A 1 108 ? 11.795 11.468 -4.808 1.00 83.50 108 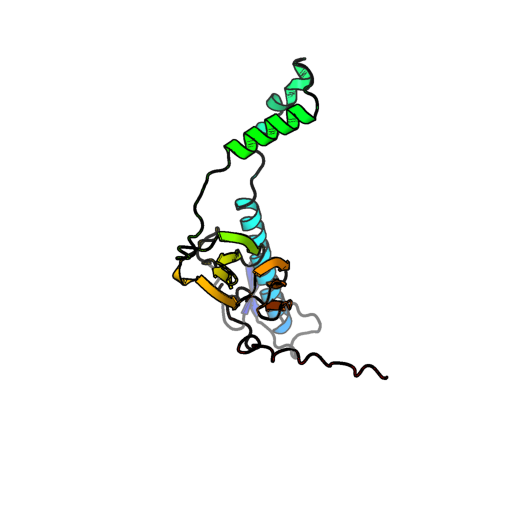GLN A N 1
ATOM 904 C CA . GLN A 1 108 ? 12.941 11.188 -5.664 1.00 83.50 108 GLN A CA 1
ATOM 905 C C . GLN A 1 108 ? 13.795 10.158 -4.955 1.00 83.50 108 GLN A C 1
ATOM 907 O O . GLN A 1 108 ? 14.457 10.490 -3.977 1.00 83.50 108 GLN A O 1
ATOM 912 N N . PHE A 1 109 ? 13.785 8.934 -5.480 1.00 76.94 109 PHE A N 1
ATOM 913 C CA . PHE A 1 109 ? 14.750 7.930 -5.065 1.00 76.94 109 PHE A CA 1
ATOM 914 C C . PHE A 1 109 ? 16.145 8.453 -5.403 1.00 76.94 109 PHE A C 1
ATOM 916 O O . PHE A 1 109 ? 16.434 8.773 -6.562 1.00 76.94 109 PHE A O 1
ATOM 923 N N . GLU A 1 110 ? 16.958 8.646 -4.374 1.00 69.38 110 GLU A N 1
ATOM 924 C CA . GLU A 1 110 ? 18.232 9.343 -4.490 1.00 69.38 110 GLU A CA 1
ATOM 925 C C . GLU A 1 110 ? 19.418 8.383 -4.533 1.00 69.38 110 GLU A C 1
ATOM 927 O O . GLU A 1 110 ? 19.489 7.435 -3.760 1.00 69.38 110 GLU A O 1
ATOM 932 N N . PRO A 1 111 ? 20.431 8.726 -5.331 1.00 58.31 111 PRO A N 1
ATOM 933 C CA . PRO A 1 111 ? 20.356 8.813 -6.772 1.00 58.31 111 PRO A CA 1
ATOM 934 C C . PRO A 1 111 ? 20.830 7.494 -7.375 1.00 58.31 111 PRO A C 1
ATOM 936 O O . PRO A 1 111 ? 21.874 6.950 -7.020 1.00 58.31 111 PRO A O 1
ATOM 939 N N . TRP A 1 112 ? 20.087 7.033 -8.371 1.00 62.84 112 TRP A N 1
ATOM 940 C CA . TRP A 1 112 ? 20.589 6.069 -9.330 1.00 62.84 112 TRP A CA 1
ATOM 941 C C . TRP A 1 112 ? 20.998 6.863 -10.573 1.00 62.84 112 TRP A C 1
ATOM 943 O O . TRP A 1 112 ? 20.133 7.115 -11.409 1.00 62.84 112 TRP A O 1
ATOM 953 N N . PRO A 1 113 ? 22.250 7.337 -10.705 1.00 60.91 113 PRO A N 1
ATOM 954 C CA . PRO A 1 113 ? 22.618 8.156 -11.860 1.00 60.91 113 PRO A CA 1
ATOM 955 C C . PRO A 1 113 ? 22.408 7.408 -13.189 1.00 60.91 113 PRO A C 1
ATOM 957 O O . PRO A 1 113 ? 21.993 8.021 -14.165 1.00 60.91 113 PRO A O 1
ATOM 960 N N . ASP A 1 114 ? 22.561 6.076 -13.181 1.00 74.25 114 ASP A N 1
ATOM 961 C CA . ASP A 1 114 ? 22.559 5.251 -14.398 1.00 74.25 114 ASP A CA 1
ATOM 962 C C . ASP A 1 114 ? 21.484 4.149 -14.432 1.00 74.25 114 ASP A C 1
ATOM 964 O O . ASP A 1 114 ? 21.509 3.303 -15.327 1.00 74.25 114 ASP A O 1
ATOM 968 N N . TYR A 1 115 ? 20.564 4.078 -13.460 1.00 78.62 115 TYR A N 1
ATOM 969 C CA . TYR A 1 115 ? 19.574 2.993 -13.472 1.00 78.62 115 TYR A CA 1
ATOM 970 C C . TYR A 1 115 ? 18.311 3.408 -14.209 1.00 78.62 115 TYR A C 1
ATOM 972 O O . TYR A 1 115 ? 17.699 4.442 -13.940 1.00 78.62 115 TYR A O 1
ATOM 980 N N . SER A 1 116 ? 17.862 2.523 -15.092 1.00 84.75 116 SER A N 1
ATOM 981 C CA . SER A 1 116 ? 16.533 2.607 -15.681 1.00 84.75 116 SER A CA 1
ATOM 982 C C . SER A 1 116 ? 15.519 2.083 -14.666 1.00 84.75 116 SER A C 1
ATOM 984 O O . SER A 1 116 ? 15.587 0.917 -14.269 1.00 84.75 116 SER A O 1
ATOM 986 N N . ILE A 1 117 ? 14.581 2.936 -14.240 1.00 87.12 117 ILE A N 1
ATOM 987 C CA . ILE A 1 117 ? 13.452 2.510 -13.404 1.00 87.12 117 ILE A CA 1
ATOM 988 C C . ILE A 1 117 ? 12.601 1.529 -14.218 1.00 87.12 117 ILE A C 1
ATOM 990 O O . ILE A 1 117 ? 12.132 1.871 -15.305 1.00 87.12 117 ILE A O 1
ATOM 994 N N . LYS A 1 118 ? 12.401 0.316 -13.696 1.00 88.50 118 LYS A N 1
ATOM 995 C CA . LYS A 1 118 ? 11.621 -0.740 -14.363 1.00 88.50 118 LYS A CA 1
ATOM 996 C C . LYS A 1 118 ? 10.213 -0.855 -13.812 1.00 88.50 118 LYS A C 1
ATOM 998 O O . LYS A 1 118 ? 9.251 -0.872 -14.574 1.00 88.50 118 LYS A O 1
ATOM 1003 N N . HIS A 1 119 ? 10.089 -0.883 -12.491 1.00 91.12 119 HIS A N 1
ATOM 1004 C CA . HIS A 1 119 ? 8.798 -1.017 -11.830 1.00 91.12 119 HIS A CA 1
ATOM 1005 C C . HIS A 1 119 ? 8.678 -0.046 -10.668 1.00 91.12 119 HIS A C 1
ATOM 1007 O O . HIS A 1 119 ? 9.628 0.151 -9.907 1.00 91.12 119 HIS A O 1
ATOM 1013 N N . VAL A 1 120 ? 7.475 0.500 -10.512 1.00 92.12 120 VAL A N 1
ATOM 1014 C CA . VAL A 1 120 ? 7.069 1.309 -9.367 1.00 92.12 120 VAL A CA 1
ATOM 1015 C C . VAL A 1 120 ? 5.784 0.710 -8.821 1.00 92.12 120 VAL A C 1
ATOM 1017 O O . VAL A 1 120 ? 4.795 0.597 -9.543 1.00 92.12 120 VAL A O 1
ATOM 1020 N N . LEU A 1 121 ? 5.802 0.318 -7.552 1.00 92.88 121 LEU A N 1
ATOM 1021 C CA . LEU A 1 121 ? 4.649 -0.231 -6.850 1.00 92.88 121 LEU A CA 1
ATOM 1022 C C . LEU A 1 121 ? 4.351 0.607 -5.614 1.00 92.88 121 LEU A C 1
ATOM 1024 O O . LEU A 1 121 ? 5.228 1.249 -5.036 1.00 92.88 121 LEU A O 1
ATOM 1028 N N . ARG A 1 122 ? 3.094 0.572 -5.180 1.00 89.94 122 ARG A N 1
ATOM 1029 C CA . ARG A 1 122 ? 2.663 1.227 -3.951 1.00 89.94 122 ARG A CA 1
ATOM 1030 C C . ARG A 1 122 ? 1.722 0.323 -3.187 1.00 89.94 122 ARG A C 1
ATOM 1032 O O . ARG A 1 122 ? 0.755 -0.182 -3.753 1.00 89.94 122 ARG A O 1
ATOM 1039 N N . ASN A 1 123 ? 1.970 0.156 -1.893 1.00 88.44 123 ASN A N 1
ATOM 1040 C CA . ASN A 1 123 ? 1.051 -0.585 -1.044 1.00 88.44 123 ASN A CA 1
ATOM 1041 C C . ASN A 1 123 ? -0.185 0.283 -0.727 1.00 88.44 123 ASN A C 1
ATOM 1043 O O . ASN A 1 123 ? -0.038 1.325 -0.089 1.00 88.44 123 ASN A O 1
ATOM 1047 N N . PRO A 1 124 ? -1.414 -0.127 -1.084 1.00 79.88 124 PRO A N 1
ATOM 1048 C CA . PRO A 1 124 ? -2.615 0.663 -0.798 1.00 79.88 124 PRO A CA 1
ATOM 1049 C C . PRO A 1 124 ? -2.994 0.679 0.693 1.00 79.88 124 PRO A C 1
ATOM 1051 O O . PRO A 1 124 ? -3.800 1.501 1.126 1.00 79.88 124 PRO A O 1
ATOM 1054 N N . ARG A 1 125 ? -2.483 -0.263 1.496 1.00 78.38 125 ARG A N 1
ATOM 1055 C CA . ARG A 1 125 ? -2.721 -0.322 2.943 1.00 78.38 125 ARG A CA 1
ATOM 1056 C C . ARG A 1 125 ? -1.685 0.479 3.710 1.00 78.38 125 ARG A C 1
ATOM 1058 O O . ARG A 1 125 ? -2.062 1.296 4.542 1.00 78.38 125 ARG A O 1
ATOM 1065 N N . SER A 1 126 ? -0.414 0.187 3.466 1.00 80.44 126 SER A N 1
ATOM 1066 C CA . SER A 1 126 ? 0.690 0.755 4.233 1.00 80.44 126 SER A CA 1
ATOM 1067 C C . SER A 1 126 ? 1.305 1.983 3.578 1.00 80.44 126 SER A C 1
ATOM 1069 O O . SER A 1 126 ? 2.187 2.574 4.168 1.00 80.44 126 SER A O 1
ATOM 1071 N N . GLY A 1 127 ? 0.906 2.365 2.366 1.00 84.62 127 GLY A N 1
ATOM 1072 C CA . GLY A 1 127 ? 1.449 3.540 1.684 1.00 84.62 127 GLY A CA 1
ATOM 1073 C C . GLY A 1 127 ? 2.909 3.414 1.245 1.00 84.62 127 GLY A C 1
ATOM 1074 O O . GLY A 1 127 ? 3.398 4.331 0.598 1.00 84.62 127 GLY A O 1
ATOM 1075 N N . ILE A 1 128 ? 3.592 2.302 1.536 1.00 89.06 128 ILE A N 1
ATOM 1076 C CA . ILE A 1 128 ? 4.992 2.075 1.153 1.00 89.06 128 ILE A CA 1
ATOM 1077 C C . ILE A 1 128 ? 5.131 2.209 -0.361 1.00 89.06 128 ILE A C 1
ATOM 1079 O O . ILE A 1 128 ? 4.416 1.533 -1.111 1.00 89.06 128 ILE A O 1
ATOM 1083 N N . LEU A 1 129 ? 6.049 3.071 -0.794 1.00 91.25 129 LEU A N 1
ATOM 1084 C CA . LEU A 1 129 ? 6.474 3.160 -2.186 1.00 91.25 129 LEU A CA 1
ATOM 1085 C C . LEU A 1 129 ? 7.634 2.211 -2.420 1.00 91.25 129 LEU A C 1
ATOM 1087 O O . LEU A 1 129 ? 8.550 2.132 -1.609 1.00 91.25 129 LEU A O 1
ATOM 1091 N N . ILE A 1 130 ? 7.602 1.521 -3.549 1.00 92.38 130 ILE A N 1
ATOM 1092 C CA . ILE A 1 130 ? 8.636 0.591 -3.978 1.00 92.38 130 ILE A CA 1
ATOM 1093 C C . ILE A 1 130 ? 9.056 1.016 -5.373 1.00 92.38 130 ILE A C 1
ATOM 1095 O O . ILE A 1 130 ? 8.210 1.151 -6.258 1.00 92.38 130 ILE A O 1
ATOM 1099 N N . ALA A 1 131 ? 10.349 1.207 -5.575 1.00 92.38 131 ALA A N 1
ATOM 1100 C CA . ALA A 1 131 ? 10.921 1.439 -6.886 1.00 92.38 131 ALA A CA 1
ATOM 1101 C C . ALA A 1 131 ? 12.000 0.401 -7.149 1.00 92.38 131 ALA A C 1
ATOM 1103 O O . ALA A 1 131 ? 12.800 0.073 -6.274 1.00 92.38 131 ALA A O 1
ATOM 1104 N N . SER A 1 132 ? 12.014 -0.109 -8.372 1.00 91.12 132 SER A N 1
ATOM 1105 C CA . SER A 1 132 ? 13.062 -0.997 -8.846 1.00 91.12 132 SER A CA 1
ATOM 1106 C C . SER A 1 132 ? 13.808 -0.366 -10.004 1.00 91.12 132 SER A C 1
ATOM 1108 O O . SER A 1 132 ? 13.209 0.232 -10.905 1.00 91.12 132 SER A O 1
ATOM 1110 N N . GLY A 1 133 ? 15.122 -0.514 -9.963 1.00 89.19 133 GLY A N 1
ATOM 1111 C CA . GLY A 1 133 ? 16.032 -0.060 -10.994 1.00 89.19 133 GLY A CA 1
ATOM 1112 C C . GLY A 1 133 ? 16.848 -1.221 -11.535 1.00 89.19 133 GLY A C 1
ATOM 1113 O O . GLY A 1 133 ? 17.035 -2.248 -10.877 1.00 89.19 133 GLY A O 1
ATOM 1114 N N . HIS A 1 134 ? 17.379 -1.025 -12.735 1.00 86.38 134 HIS A N 1
ATOM 1115 C CA . HIS A 1 134 ? 18.380 -1.912 -13.302 1.00 86.38 134 HIS A CA 1
ATOM 1116 C C . HIS A 1 134 ? 19.499 -1.131 -14.004 1.00 86.38 134 HIS A C 1
ATOM 1118 O O . HIS A 1 134 ? 19.217 -0.148 -14.700 1.00 86.38 134 HIS A O 1
ATOM 1124 N N . ARG A 1 135 ? 20.743 -1.596 -13.838 1.00 86.88 135 ARG A N 1
ATOM 1125 C CA . ARG A 1 135 ? 21.959 -1.111 -14.506 1.00 86.88 135 ARG A CA 1
ATOM 1126 C C . ARG A 1 135 ? 22.814 -2.305 -14.925 1.00 86.88 135 ARG A C 1
ATOM 1128 O O . ARG A 1 135 ? 23.361 -3.009 -14.082 1.00 86.88 135 ARG A O 1
ATOM 1135 N N . GLY A 1 136 ? 22.973 -2.509 -16.230 1.00 83.62 136 GLY A N 1
ATOM 1136 C CA . GLY A 1 136 ? 23.827 -3.573 -16.769 1.00 83.62 136 GLY A CA 1
ATOM 1137 C C . GLY A 1 136 ? 23.259 -4.974 -16.528 1.00 83.62 136 GLY A C 1
ATOM 1138 O O . GLY A 1 136 ? 22.355 -5.384 -17.235 1.00 83.62 136 GLY A O 1
ATOM 1139 N N . LEU A 1 137 ? 23.802 -5.708 -15.556 1.00 80.88 137 LEU A N 1
ATOM 1140 C CA . LEU A 1 137 ? 23.271 -6.998 -15.080 1.00 80.88 137 LEU A CA 1
ATOM 1141 C C . LEU A 1 137 ? 22.820 -6.922 -13.619 1.00 80.88 137 LEU A C 1
ATOM 1143 O O . LEU A 1 137 ? 22.463 -7.924 -13.022 1.00 80.88 137 LEU A O 1
ATOM 1147 N N . GLU A 1 138 ? 22.833 -5.727 -13.038 1.00 88.19 138 GLU A N 1
ATOM 1148 C CA . GLU A 1 138 ? 22.530 -5.523 -11.636 1.00 88.19 138 GLU A CA 1
ATOM 1149 C C . GLU A 1 138 ? 21.158 -4.884 -11.478 1.00 88.19 138 GLU A C 1
ATOM 1151 O O . GLU A 1 138 ? 20.844 -3.848 -12.077 1.00 88.19 138 GLU A O 1
ATOM 1156 N N . SER A 1 139 ? 20.332 -5.490 -10.642 1.00 90.19 139 SER A N 1
ATOM 1157 C CA . SER A 1 139 ? 19.035 -4.955 -10.275 1.00 90.19 139 SER A CA 1
ATOM 1158 C C . SER A 1 139 ? 18.964 -4.637 -8.808 1.00 90.19 139 SER A C 1
ATOM 1160 O O . SER A 1 139 ? 19.706 -5.137 -7.962 1.00 90.19 139 SER A O 1
ATOM 1162 N N . SER A 1 140 ? 18.054 -3.732 -8.500 1.00 89.69 140 SER A N 1
ATOM 1163 C CA . SER A 1 140 ? 17.891 -3.278 -7.142 1.00 89.69 140 SER A CA 1
ATOM 1164 C C . SER A 1 140 ? 16.486 -2.825 -6.887 1.00 89.69 140 SER A C 1
ATOM 1166 O O . SER A 1 140 ? 15.811 -2.301 -7.777 1.00 89.69 140 SER A O 1
ATOM 1168 N N . VAL A 1 141 ? 16.081 -2.976 -5.638 1.00 90.94 141 VAL A N 1
ATOM 1169 C CA . VAL A 1 141 ? 14.766 -2.556 -5.189 1.00 90.94 141 VAL A CA 1
ATOM 1170 C C . VAL A 1 141 ? 14.933 -1.711 -3.942 1.00 90.94 141 VAL A C 1
ATOM 1172 O O . VAL A 1 141 ? 15.476 -2.173 -2.940 1.00 90.94 141 VAL A O 1
ATOM 1175 N N . SER A 1 142 ? 14.436 -0.481 -4.005 1.00 89.56 142 SER A N 1
ATOM 1176 C CA . SER A 1 142 ? 14.350 0.432 -2.872 1.00 89.56 142 SER A CA 1
ATOM 1177 C C . SER A 1 142 ? 12.902 0.611 -2.451 1.00 89.56 142 SER A C 1
ATOM 1179 O O . SER A 1 142 ? 11.979 0.598 -3.269 1.00 89.56 142 SER A O 1
ATOM 1181 N N . VAL A 1 143 ? 12.711 0.819 -1.157 1.00 90.81 143 VAL A N 1
ATOM 1182 C CA . VAL A 1 143 ? 11.435 1.189 -0.557 1.00 90.81 143 VAL A CA 1
ATOM 1183 C C . VAL A 1 143 ? 11.548 2.542 0.112 1.00 90.81 143 VAL A C 1
ATOM 1185 O O . VAL A 1 143 ? 12.596 2.891 0.640 1.00 90.81 143 VAL A O 1
ATOM 1188 N N . CYS A 1 144 ? 10.462 3.299 0.100 1.00 89.25 144 CYS A N 1
ATOM 1189 C CA . CYS A 1 144 ? 10.328 4.535 0.848 1.00 89.25 144 CYS A CA 1
ATOM 1190 C C . CYS A 1 144 ? 9.072 4.436 1.713 1.00 89.25 144 CYS A C 1
ATOM 1192 O O . CYS A 1 144 ? 7.961 4.222 1.203 1.00 89.25 144 CYS A O 1
ATOM 1194 N N . PHE A 1 145 ? 9.270 4.538 3.025 1.00 87.81 145 PHE A N 1
ATOM 1195 C CA . PHE A 1 145 ? 8.175 4.576 3.984 1.00 87.81 145 PHE A CA 1
ATOM 1196 C C . PHE A 1 145 ? 7.563 5.978 3.990 1.00 87.81 145 PHE A C 1
ATOM 1198 O O . PHE A 1 145 ? 8.297 6.967 3.958 1.00 87.81 145 PHE A O 1
ATOM 1205 N N . PRO A 1 146 ? 6.231 6.094 3.959 1.00 86.88 146 PRO A N 1
ATOM 1206 C CA . PRO A 1 146 ? 5.603 7.391 4.070 1.00 86.88 146 PRO A CA 1
ATOM 1207 C C . PRO A 1 146 ? 5.625 7.886 5.517 1.00 86.88 146 PRO A C 1
ATOM 1209 O O . PRO A 1 146 ? 5.575 7.088 6.453 1.00 86.88 146 PRO A O 1
ATOM 1212 N N . ASP A 1 147 ? 5.611 9.200 5.681 1.00 79.12 147 ASP A N 1
ATOM 1213 C CA . ASP A 1 147 ? 5.355 9.836 6.965 1.00 79.12 147 ASP A CA 1
ATOM 1214 C C . ASP A 1 147 ? 3.858 9.795 7.309 1.00 79.12 147 ASP A C 1
ATOM 1216 O O . ASP A 1 147 ? 2.993 9.834 6.420 1.00 79.12 147 ASP A O 1
ATOM 1220 N N . PHE A 1 148 ? 3.548 9.708 8.604 1.00 67.69 148 PHE A N 1
ATOM 1221 C CA . PHE A 1 148 ? 2.176 9.546 9.109 1.00 67.69 148 PHE A CA 1
ATOM 1222 C C . PHE A 1 148 ? 1.530 10.842 9.616 1.00 67.69 148 PHE A C 1
ATOM 1224 O O . PHE A 1 148 ? 0.408 10.800 10.125 1.00 67.69 148 PHE A O 1
ATOM 1231 N N . GLU A 1 149 ? 2.185 11.989 9.441 1.00 62.88 149 GLU A N 1
ATOM 1232 C CA . GLU A 1 149 ? 1.741 13.260 10.027 1.00 62.88 149 GLU A CA 1
ATOM 1233 C C . GLU A 1 149 ? 0.453 13.835 9.404 1.00 62.88 149 GLU A C 1
ATOM 1235 O O . GLU A 1 149 ? -0.278 14.567 10.071 1.00 62.88 149 GLU A O 1
ATOM 1240 N N . GLU A 1 150 ? 0.098 13.477 8.161 1.00 61.47 150 GLU A N 1
ATOM 1241 C CA . GLU A 1 150 ? -1.042 14.079 7.455 1.00 61.47 150 GLU A CA 1
ATOM 1242 C C . GLU A 1 150 ? -2.060 13.069 6.880 1.00 61.47 150 GLU A C 1
ATOM 1244 O O . GLU A 1 150 ? -1.809 11.882 6.663 1.00 61.47 150 GLU A O 1
ATOM 1249 N N . MET A 1 151 ? -3.259 13.563 6.533 1.00 68.25 151 MET A N 1
ATOM 1250 C CA . MET A 1 151 ? -4.296 12.828 5.774 1.00 68.25 151 MET A CA 1
ATOM 1251 C C . MET A 1 151 ? -3.876 12.482 4.325 1.00 68.25 151 MET A C 1
ATOM 1253 O O . MET A 1 151 ? -4.708 12.073 3.512 1.00 68.25 151 MET A O 1
ATOM 1257 N N . SER A 1 152 ? -2.610 12.6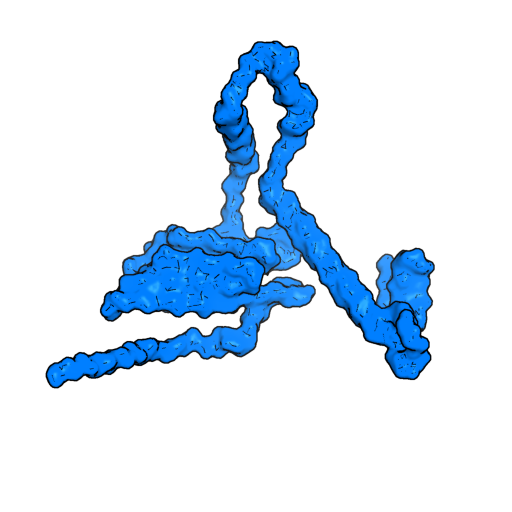89 3.978 1.00 72.12 152 SER A N 1
ATOM 1258 C CA . SER A 1 152 ? -1.962 12.360 2.711 1.00 72.12 152 SER A CA 1
ATOM 1259 C C . SER A 1 152 ? -0.571 11.823 3.003 1.00 72.12 152 SER A C 1
ATOM 1261 O O . SER A 1 152 ? 0.088 12.306 3.912 1.00 72.12 152 SER A O 1
ATOM 1263 N N . TRP A 1 153 ? -0.114 10.856 2.212 1.00 77.62 153 TRP A N 1
ATOM 1264 C CA . TRP A 1 153 ? 1.240 10.336 2.368 1.00 77.62 153 TRP A CA 1
ATOM 1265 C C . TRP A 1 153 ? 2.265 11.347 1.875 1.00 77.62 153 TRP A C 1
ATOM 1267 O O . TRP A 1 153 ? 2.203 11.804 0.727 1.00 77.62 153 TRP A O 1
ATOM 1277 N N . THR A 1 154 ? 3.215 11.650 2.739 1.00 83.31 154 THR A N 1
ATOM 1278 C CA . THR A 1 154 ? 4.423 12.406 2.432 1.00 83.31 154 THR A CA 1
ATOM 1279 C C . THR A 1 154 ? 5.590 11.430 2.405 1.00 83.31 154 THR A C 1
ATOM 1281 O O . THR A 1 154 ? 5.619 10.463 3.159 1.00 83.31 154 THR A O 1
ATOM 1284 N N . TYR A 1 155 ? 6.522 11.622 1.478 1.00 86.44 155 TYR A N 1
ATOM 1285 C CA . TYR A 1 155 ? 7.660 10.724 1.310 1.00 86.44 155 TYR A CA 1
ATOM 1286 C C . TYR A 1 155 ? 8.928 11.536 1.477 1.00 86.44 155 TYR A C 1
ATOM 1288 O O . TYR A 1 155 ? 9.266 12.368 0.635 1.00 86.44 155 TYR A O 1
ATOM 1296 N N . ASN A 1 156 ? 9.593 11.303 2.601 1.00 82.25 156 ASN A N 1
ATOM 1297 C CA . ASN A 1 156 ? 10.852 11.937 2.933 1.00 82.25 156 ASN A CA 1
ATOM 1298 C C . ASN A 1 156 ? 12.003 11.010 2.548 1.00 82.25 156 ASN A C 1
ATOM 1300 O O . ASN A 1 156 ? 11.932 9.790 2.694 1.00 82.25 156 ASN A O 1
ATOM 1304 N N . ARG A 1 157 ? 13.108 11.596 2.084 1.00 76.56 157 ARG A N 1
ATOM 1305 C CA . ARG A 1 157 ? 14.285 10.833 1.650 1.00 76.56 157 ARG A CA 1
ATOM 1306 C C . ARG A 1 157 ? 14.921 10.008 2.769 1.00 76.56 157 ARG A C 1
ATOM 1308 O O . ARG A 1 157 ? 15.438 8.928 2.517 1.00 76.56 157 ARG A O 1
ATOM 1315 N N . THR A 1 158 ? 14.846 10.480 4.007 1.00 76.56 158 THR A N 1
ATOM 1316 C CA . THR A 1 158 ? 15.338 9.762 5.194 1.00 76.56 158 THR A CA 1
ATOM 1317 C C . THR A 1 158 ? 14.638 8.419 5.421 1.00 76.56 158 THR A C 1
ATOM 1319 O O . THR A 1 158 ? 15.205 7.532 6.056 1.00 76.56 158 THR A O 1
ATOM 1322 N N . MET A 1 159 ? 13.437 8.249 4.865 1.00 74.94 159 MET A N 1
ATOM 1323 C CA . MET A 1 159 ? 12.635 7.030 4.959 1.00 74.94 159 MET A CA 1
ATOM 1324 C C . MET A 1 159 ? 12.924 6.029 3.832 1.00 74.94 159 MET A C 1
ATOM 1326 O O . MET A 1 159 ? 12.252 5.000 3.723 1.00 74.94 159 MET A O 1
ATOM 1330 N N . GLU A 1 160 ? 13.900 6.316 2.970 1.00 84.69 160 GLU A N 1
ATOM 1331 C CA . GLU A 1 160 ? 14.333 5.408 1.916 1.00 84.69 160 GLU A CA 1
ATOM 1332 C C . GLU A 1 160 ? 15.250 4.302 2.462 1.00 84.69 160 GLU A C 1
ATOM 1334 O O . GLU A 1 160 ? 16.168 4.547 3.245 1.00 84.69 160 GLU A O 1
ATOM 1339 N N . ARG A 1 161 ? 15.015 3.061 2.030 1.00 84.62 161 ARG A N 1
ATOM 1340 C CA . ARG A 1 161 ? 15.839 1.886 2.335 1.00 84.62 161 ARG A CA 1
ATOM 1341 C C . ARG A 1 161 ? 16.017 1.039 1.082 1.00 84.62 161 ARG A C 1
ATOM 1343 O O . ARG A 1 161 ? 15.055 0.780 0.365 1.00 84.62 161 ARG A O 1
ATOM 1350 N N . VAL A 1 162 ? 17.228 0.541 0.855 1.00 86.38 162 VAL A N 1
ATOM 1351 C CA . VAL A 1 162 ? 17.486 -0.478 -0.171 1.00 86.38 162 VAL A CA 1
ATOM 1352 C C . VAL A 1 162 ? 17.083 -1.839 0.400 1.00 86.38 162 VAL A C 1
ATOM 1354 O O . VAL A 1 162 ? 17.583 -2.230 1.451 1.00 86.38 162 VAL A O 1
ATOM 1357 N N . LEU A 1 163 ? 16.169 -2.553 -0.264 1.00 86.06 163 LEU A N 1
ATOM 1358 C CA . LEU A 1 163 ? 15.781 -3.911 0.134 1.00 86.06 163 LEU A CA 1
ATOM 1359 C C . LEU A 1 163 ? 16.854 -4.925 -0.233 1.00 86.06 163 LEU A C 1
ATOM 1361 O O . LEU A 1 163 ? 17.172 -5.804 0.564 1.00 86.06 163 LEU A O 1
ATOM 1365 N N . PHE A 1 164 ? 17.339 -4.835 -1.468 1.00 85.81 164 PHE A N 1
ATOM 1366 C CA . PHE A 1 164 ? 18.398 -5.676 -1.998 1.00 85.81 164 PHE A CA 1
ATOM 1367 C C . PHE A 1 164 ? 18.973 -5.087 -3.278 1.00 85.81 164 PHE A C 1
ATOM 1369 O O . PHE A 1 164 ? 18.350 -4.258 -3.955 1.00 85.81 164 PHE A O 1
ATOM 1376 N N . LYS A 1 165 ? 20.165 -5.576 -3.595 1.00 89.00 165 LYS A N 1
ATOM 1377 C CA . LYS A 1 165 ? 20.936 -5.272 -4.784 1.00 89.00 165 LYS A CA 1
ATOM 1378 C C . LYS A 1 165 ? 21.594 -6.582 -5.206 1.00 89.00 165 LYS A C 1
ATOM 1380 O O . LYS A 1 165 ? 22.334 -7.152 -4.415 1.00 89.00 165 LYS A O 1
ATOM 1385 N N . GLU A 1 166 ? 21.231 -7.078 -6.381 1.00 89.06 166 GLU A N 1
ATOM 1386 C CA . GLU A 1 166 ? 21.589 -8.417 -6.855 1.00 89.06 166 GLU A CA 1
ATOM 1387 C C . GLU A 1 166 ? 22.104 -8.344 -8.291 1.00 89.06 166 GLU A C 1
ATOM 1389 O O . GLU A 1 166 ? 21.596 -7.558 -9.097 1.00 89.06 166 GLU A O 1
ATOM 1394 N N . ALA A 1 167 ? 23.079 -9.192 -8.625 1.00 90.75 167 ALA A N 1
ATOM 1395 C CA . ALA A 1 167 ? 23.678 -9.305 -9.959 1.00 90.75 167 ALA A CA 1
ATOM 1396 C C . ALA A 1 167 ? 22.801 -10.122 -10.929 1.00 90.75 167 ALA A C 1
ATOM 1398 O O . ALA A 1 167 ? 23.281 -11.006 -11.632 1.00 90.75 167 ALA A O 1
ATOM 1399 N N . TYR A 1 168 ? 21.501 -9.839 -10.919 1.00 91.44 168 TYR A N 1
ATOM 1400 C CA . TYR A 1 168 ? 20.514 -10.420 -11.816 1.00 91.44 168 TYR A CA 1
ATOM 1401 C C . TYR A 1 168 ? 19.704 -9.307 -12.468 1.00 91.44 168 TYR A C 1
ATOM 1403 O O . TYR A 1 168 ? 19.550 -8.209 -11.921 1.00 91.44 168 TYR A O 1
ATOM 1411 N N . ARG A 1 169 ? 19.086 -9.609 -13.606 1.00 90.19 169 ARG A N 1
ATOM 1412 C CA . ARG A 1 169 ? 18.079 -8.743 -14.208 1.00 90.19 169 ARG A CA 1
ATOM 1413 C C . ARG A 1 169 ? 16.724 -9.000 -13.551 1.00 90.19 169 ARG A C 1
ATOM 1415 O O . ARG A 1 169 ? 16.166 -10.089 -13.625 1.00 90.19 169 ARG A O 1
ATOM 1422 N N . LEU A 1 170 ? 16.150 -7.971 -12.937 1.00 91.69 170 LEU A N 1
ATOM 1423 C CA . LEU A 1 170 ? 14.786 -8.020 -12.412 1.00 91.69 170 LEU A CA 1
ATOM 1424 C C . LEU A 1 170 ? 13.790 -8.099 -13.574 1.00 91.69 170 LEU A C 1
ATOM 1426 O O . LEU A 1 170 ? 13.653 -7.148 -14.349 1.00 91.69 170 LEU A O 1
ATOM 1430 N N . SER A 1 171 ? 13.096 -9.229 -13.677 1.00 91.81 171 SER A N 1
ATOM 1431 C CA . SER A 1 171 ? 12.128 -9.494 -14.741 1.00 91.81 171 SER A CA 1
ATOM 1432 C C . SER A 1 171 ? 10.724 -9.038 -14.361 1.00 91.81 171 SER A C 1
ATOM 1434 O O . SER A 1 171 ? 10.009 -8.472 -15.189 1.00 91.81 171 SER A O 1
ATOM 1436 N N . SER A 1 172 ? 10.326 -9.245 -13.104 1.00 93.00 172 SER A N 1
ATOM 1437 C CA . SER A 1 172 ? 9.043 -8.773 -12.594 1.00 93.00 172 SER A CA 1
ATOM 1438 C C . SER A 1 172 ? 9.049 -8.597 -11.079 1.00 93.00 172 SER A C 1
ATOM 1440 O O . SER A 1 172 ? 9.872 -9.161 -10.353 1.00 93.00 172 SER A O 1
ATOM 1442 N N . ILE A 1 173 ? 8.104 -7.796 -10.591 1.00 94.62 173 ILE A N 1
ATOM 1443 C CA . ILE A 1 173 ? 7.878 -7.594 -9.166 1.00 94.62 173 ILE A CA 1
ATOM 1444 C C . ILE A 1 173 ? 6.381 -7.476 -8.892 1.00 94.62 173 ILE A C 1
ATOM 1446 O O . ILE A 1 173 ? 5.659 -6.774 -9.602 1.00 94.62 173 ILE A O 1
ATOM 1450 N N . SER A 1 174 ? 5.912 -8.170 -7.860 1.00 94.25 174 SER A N 1
ATOM 1451 C CA . SER A 1 174 ? 4.510 -8.188 -7.444 1.00 94.25 174 SER A CA 1
ATOM 1452 C C . SER A 1 174 ? 4.392 -7.911 -5.952 1.00 94.25 174 SER A C 1
ATOM 1454 O O . SER A 1 174 ? 5.189 -8.401 -5.152 1.00 94.25 174 SER A O 1
ATOM 1456 N N . LEU A 1 175 ? 3.388 -7.119 -5.576 1.00 92.25 175 LEU A N 1
ATOM 1457 C CA . LEU A 1 175 ? 3.121 -6.733 -4.196 1.00 92.25 175 LEU A CA 1
ATOM 1458 C C . LEU A 1 175 ? 1.714 -7.172 -3.792 1.00 92.25 175 LEU A C 1
ATOM 1460 O O . LEU A 1 175 ? 0.714 -6.703 -4.334 1.00 92.25 175 LEU A O 1
ATOM 1464 N N . SER A 1 176 ? 1.645 -8.026 -2.780 1.00 89.75 176 SER A N 1
ATOM 1465 C CA . SER A 1 176 ? 0.399 -8.430 -2.143 1.00 89.75 176 SER A CA 1
ATOM 1466 C C . SER A 1 176 ? -0.168 -7.325 -1.248 1.00 89.75 176 SER A C 1
ATOM 1468 O O . SER A 1 176 ? 0.559 -6.559 -0.608 1.00 89.75 176 SER A O 1
ATOM 1470 N N . HIS A 1 177 ? -1.494 -7.319 -1.090 1.00 80.19 177 HIS A N 1
ATOM 1471 C CA . HIS A 1 177 ? -2.198 -6.465 -0.132 1.00 80.19 177 HIS A CA 1
ATOM 1472 C C . HIS A 1 177 ? -1.780 -6.708 1.332 1.00 80.19 177 HIS A C 1
ATOM 1474 O O . HIS A 1 177 ? -2.044 -5.867 2.197 1.00 80.19 177 HIS A O 1
ATOM 1480 N N . THR A 1 178 ? -1.177 -7.864 1.636 1.00 82.31 178 THR A N 1
ATOM 1481 C CA . THR A 1 178 ? -0.637 -8.196 2.964 1.00 82.31 178 THR A CA 1
ATOM 1482 C C . THR A 1 178 ? 0.764 -7.638 3.205 1.00 82.31 178 THR A C 1
ATOM 1484 O O . THR A 1 178 ? 1.216 -7.675 4.341 1.00 82.31 178 THR A O 1
ATOM 1487 N N . GLY A 1 179 ? 1.428 -7.080 2.185 1.00 84.00 179 GLY A N 1
ATOM 1488 C CA . GLY A 1 179 ? 2.802 -6.576 2.291 1.00 84.00 179 GLY A CA 1
ATOM 1489 C C . GLY A 1 179 ? 3.881 -7.577 1.872 1.00 84.00 179 GLY A C 1
ATOM 1490 O O . GLY A 1 179 ? 5.061 -7.271 2.008 1.00 84.00 179 GLY A O 1
ATOM 1491 N N . TYR A 1 180 ? 3.504 -8.741 1.335 1.00 89.19 180 TYR A N 1
ATOM 1492 C CA . TYR A 1 180 ? 4.460 -9.651 0.701 1.00 89.19 180 TYR A CA 1
ATOM 1493 C C . TYR A 1 180 ? 4.859 -9.133 -0.678 1.00 89.19 180 TYR A C 1
ATOM 1495 O O . TYR A 1 180 ? 4.003 -8.899 -1.531 1.00 89.19 180 TYR A O 1
ATOM 1503 N N . LEU A 1 181 ? 6.158 -8.974 -0.876 1.00 91.94 181 LEU A N 1
ATOM 1504 C CA . LEU A 1 181 ? 6.798 -8.607 -2.125 1.00 91.94 181 LEU A CA 1
ATOM 1505 C C . LEU A 1 181 ? 7.440 -9.856 -2.723 1.00 91.94 181 LEU A C 1
ATOM 1507 O O . LEU A 1 181 ? 8.216 -10.530 -2.050 1.00 91.94 181 LEU A O 1
ATOM 1511 N N . LEU A 1 182 ? 7.137 -10.153 -3.979 1.00 93.69 182 LEU A N 1
ATOM 1512 C CA . LEU A 1 182 ? 7.801 -11.204 -4.738 1.00 93.69 182 LEU A CA 1
ATOM 1513 C C . LEU A 1 182 ? 8.529 -10.559 -5.910 1.00 93.69 182 LEU A C 1
ATOM 1515 O O . LEU A 1 182 ? 7.895 -9.922 -6.750 1.00 93.69 182 LEU A O 1
ATOM 1519 N N . ALA A 1 183 ? 9.847 -10.721 -5.949 1.00 93.44 183 ALA A N 1
ATOM 1520 C CA . ALA A 1 183 ? 10.679 -10.311 -7.070 1.00 93.44 183 ALA A CA 1
ATOM 1521 C C . ALA A 1 183 ? 11.183 -11.549 -7.814 1.00 93.44 183 ALA A C 1
ATOM 1523 O O . ALA A 1 183 ? 11.739 -12.460 -7.198 1.00 93.44 183 ALA A O 1
ATOM 1524 N N . THR A 1 184 ? 10.989 -11.567 -9.130 1.00 93.88 184 THR A N 1
ATOM 1525 C CA . THR A 1 184 ? 11.539 -12.590 -10.021 1.00 93.88 184 THR A CA 1
ATOM 1526 C C . THR A 1 184 ? 12.704 -11.992 -10.786 1.00 93.88 184 THR A C 1
ATOM 1528 O O . THR A 1 184 ? 12.596 -10.888 -11.330 1.00 93.88 184 THR A O 1
ATOM 1531 N N . MET A 1 185 ? 13.823 -12.702 -10.819 1.00 92.19 185 MET A N 1
ATOM 1532 C CA . MET A 1 185 ? 15.031 -12.252 -11.493 1.00 92.19 185 MET A CA 1
ATOM 1533 C C . MET A 1 185 ? 15.545 -13.347 -12.418 1.00 92.19 185 MET A C 1
ATOM 1535 O O . MET A 1 185 ? 15.484 -14.531 -12.088 1.00 92.19 185 MET A O 1
ATOM 1539 N N . ASP A 1 186 ? 16.012 -12.930 -13.584 1.00 91.94 186 ASP A N 1
ATOM 1540 C CA . ASP A 1 186 ? 16.601 -13.778 -14.610 1.00 91.94 186 ASP A CA 1
ATOM 1541 C C . ASP A 1 186 ? 18.017 -13.298 -14.938 1.00 91.94 186 ASP A C 1
ATOM 1543 O O . ASP A 1 186 ? 18.497 -12.301 -14.389 1.00 91.94 186 ASP A O 1
ATOM 1547 N N . SER A 1 187 ? 18.680 -13.998 -15.858 1.00 90.56 187 SER A N 1
ATOM 1548 C CA . SER A 1 187 ? 19.992 -13.597 -16.372 1.00 90.56 187 SER A CA 1
ATOM 1549 C C . SER A 1 187 ? 21.053 -13.496 -15.269 1.00 90.56 187 SER A C 1
ATOM 1551 O O . SER A 1 187 ? 21.813 -12.527 -15.227 1.00 90.56 187 SER A O 1
ATOM 1553 N N . GLY A 1 188 ? 21.065 -14.472 -14.357 1.00 89.06 188 GLY A N 1
ATOM 1554 C CA . GLY A 1 188 ? 22.095 -14.574 -13.332 1.00 89.06 188 GLY A CA 1
ATOM 1555 C C . GLY A 1 188 ? 23.489 -14.813 -13.914 1.00 89.06 188 GLY A C 1
ATOM 1556 O O . GLY A 1 188 ? 23.625 -15.153 -15.095 1.00 89.06 188 GLY A O 1
ATOM 1557 N N . PRO A 1 189 ? 24.544 -14.653 -13.100 1.00 88.94 189 PRO A N 1
ATOM 1558 C CA . PRO A 1 189 ? 25.927 -14.826 -13.542 1.00 88.94 189 PRO A CA 1
ATOM 1559 C C . PRO A 1 189 ? 26.213 -16.239 -14.072 1.00 88.94 189 PRO A C 1
ATOM 1561 O O . PRO A 1 189 ? 27.085 -16.397 -14.925 1.00 88.94 189 PRO A O 1
ATOM 1564 N N . GLU A 1 190 ? 25.462 -17.248 -13.621 1.00 90.12 190 GLU A N 1
ATOM 1565 C CA . GLU A 1 190 ? 25.572 -18.639 -14.082 1.00 90.12 190 GLU A CA 1
ATOM 1566 C C . GLU A 1 190 ? 24.505 -19.008 -15.133 1.00 90.12 190 GLU A C 1
ATOM 1568 O O . GLU A 1 190 ? 24.373 -20.169 -15.517 1.00 90.12 190 GLU A O 1
ATOM 1573 N N . GLY A 1 191 ? 23.735 -18.028 -15.622 1.00 87.44 191 GLY A N 1
ATOM 1574 C CA . GLY A 1 191 ? 22.569 -18.259 -16.483 1.00 87.44 191 GLY A CA 1
ATOM 1575 C C . GLY A 1 191 ? 21.342 -18.773 -15.723 1.00 87.44 191 GLY A C 1
ATOM 1576 O O . GLY A 1 191 ? 20.379 -19.242 -16.332 1.00 87.44 191 GLY A O 1
ATOM 1577 N N . ASP A 1 192 ? 21.369 -18.687 -14.399 1.00 92.12 192 ASP A N 1
ATOM 1578 C CA . ASP A 1 192 ? 20.320 -19.121 -13.496 1.00 92.12 192 ASP A CA 1
ATOM 1579 C C . ASP A 1 192 ? 19.258 -18.032 -13.256 1.00 92.12 192 ASP A C 1
ATOM 1581 O O . ASP A 1 192 ? 19.310 -16.907 -13.771 1.00 92.12 192 ASP A O 1
ATOM 1585 N N . SER A 1 193 ? 18.211 -18.411 -12.525 1.00 91.50 193 SER A N 1
ATOM 1586 C CA . SER A 1 193 ? 17.085 -17.544 -12.177 1.00 91.50 193 SER A CA 1
ATOM 1587 C C . SER A 1 193 ? 16.847 -17.581 -10.677 1.00 91.50 193 SER A C 1
ATOM 1589 O O . SER A 1 193 ? 16.936 -18.635 -10.048 1.00 91.50 193 SER A O 1
ATOM 1591 N N . PHE A 1 194 ? 16.489 -16.431 -10.114 1.00 88.62 194 PHE A N 1
ATOM 1592 C CA . PHE A 1 194 ? 16.361 -16.248 -8.676 1.00 88.62 194 PHE A CA 1
ATOM 1593 C C . PHE A 1 194 ? 14.999 -15.660 -8.301 1.00 88.62 194 PHE A C 1
ATOM 1595 O O . PHE A 1 194 ? 14.471 -14.754 -8.952 1.00 88.62 194 PHE A O 1
ATOM 1602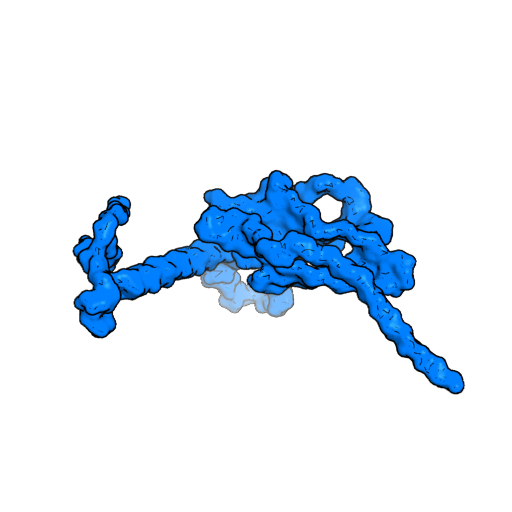 N N . LEU A 1 195 ? 14.426 -16.173 -7.213 1.00 90.31 195 LEU A N 1
ATOM 1603 C CA . LEU A 1 195 ? 13.183 -15.680 -6.629 1.00 90.31 195 LEU A CA 1
ATOM 1604 C C . LEU A 1 195 ? 13.479 -15.085 -5.255 1.00 90.31 195 LEU A C 1
ATOM 1606 O O . LEU A 1 195 ? 13.972 -15.775 -4.367 1.00 90.31 195 LEU A O 1
ATOM 1610 N N . SER A 1 196 ? 13.120 -13.815 -5.060 1.00 88.62 196 SER A N 1
ATOM 1611 C CA . SER A 1 196 ? 13.299 -13.117 -3.785 1.00 88.62 196 SER A CA 1
ATOM 1612 C C . SER A 1 196 ? 11.947 -12.739 -3.175 1.00 88.62 196 SER A C 1
ATOM 1614 O O . SER A 1 196 ? 11.390 -11.684 -3.503 1.00 88.62 196 SER A O 1
ATOM 1616 N N . PRO A 1 197 ? 11.378 -13.589 -2.302 1.00 89.31 197 PRO A N 1
ATOM 1617 C CA . PRO A 1 197 ? 10.235 -13.218 -1.484 1.00 89.31 197 PRO A CA 1
ATOM 1618 C C . PRO A 1 197 ? 10.693 -12.369 -0.288 1.00 89.31 197 PRO A C 1
ATOM 1620 O O . PRO A 1 197 ? 11.629 -12.727 0.426 1.00 89.31 197 PRO A O 1
ATOM 1623 N N . ARG A 1 198 ? 10.017 -11.247 -0.029 1.00 87.44 198 ARG A N 1
ATOM 1624 C CA . ARG A 1 198 ? 10.274 -10.376 1.130 1.00 87.44 198 ARG A CA 1
ATOM 1625 C C . ARG A 1 198 ? 8.977 -9.926 1.778 1.00 87.44 198 ARG A C 1
ATOM 1627 O O . ARG A 1 198 ? 8.034 -9.545 1.091 1.00 87.44 198 ARG A O 1
ATOM 1634 N N . MET A 1 199 ? 8.938 -9.921 3.107 1.00 86.50 199 MET A N 1
ATOM 1635 C CA . MET A 1 199 ? 7.822 -9.336 3.845 1.00 86.50 199 MET A CA 1
ATOM 1636 C C . MET A 1 199 ? 8.165 -7.899 4.231 1.00 86.50 199 MET A C 1
ATOM 1638 O O . MET A 1 199 ? 9.172 -7.652 4.891 1.00 86.50 199 MET A O 1
ATOM 1642 N N . LEU A 1 200 ? 7.339 -6.949 3.799 1.00 85.75 200 LEU A N 1
ATOM 1643 C CA . LEU A 1 200 ? 7.486 -5.548 4.174 1.00 85.75 200 LEU A CA 1
ATOM 1644 C C . LEU A 1 200 ? 6.832 -5.290 5.535 1.00 85.75 200 LEU A C 1
ATOM 1646 O O . LEU A 1 200 ? 5.796 -5.895 5.835 1.00 85.75 200 LEU A O 1
ATOM 1650 N N . PRO A 1 201 ? 7.393 -4.380 6.348 1.00 80.06 201 PRO A N 1
ATOM 1651 C CA . PRO A 1 201 ? 6.804 -4.038 7.629 1.00 80.06 201 PRO A CA 1
ATOM 1652 C C . PRO A 1 201 ? 5.437 -3.377 7.434 1.00 80.06 201 PRO A C 1
ATOM 1654 O O . PRO A 1 201 ? 5.209 -2.603 6.498 1.00 80.06 201 PRO A O 1
ATOM 1657 N N . GLY A 1 202 ? 4.504 -3.703 8.323 1.00 72.50 202 GLY A N 1
ATOM 1658 C CA . GLY A 1 202 ? 3.278 -2.929 8.472 1.00 72.50 202 GLY A CA 1
ATOM 1659 C C . GLY A 1 202 ? 3.542 -1.689 9.330 1.00 72.50 202 GLY A C 1
ATOM 1660 O O . GLY A 1 202 ? 4.474 -1.716 10.130 1.00 72.50 202 GLY A O 1
ATOM 1661 N N . PRO A 1 203 ? 2.733 -0.626 9.189 1.00 68.75 203 PRO A N 1
ATOM 1662 C CA . PRO A 1 203 ? 2.737 0.447 10.171 1.00 68.75 203 PRO A CA 1
ATOM 1663 C C . PRO A 1 203 ? 2.243 -0.107 11.509 1.00 68.75 203 PRO A C 1
ATOM 1665 O O . PRO A 1 203 ? 1.243 -0.839 11.544 1.00 68.75 203 PRO A O 1
ATOM 1668 N N . ASP A 1 204 ? 2.956 0.208 12.581 1.00 67.62 204 ASP A N 1
ATOM 1669 C CA . ASP A 1 204 ? 2.539 -0.087 13.942 1.00 67.62 204 ASP A CA 1
ATOM 1670 C C . ASP A 1 204 ? 1.407 0.854 14.396 1.00 67.62 204 ASP A C 1
ATOM 1672 O O . ASP A 1 204 ? 0.840 1.626 13.614 1.00 67.62 204 ASP A O 1
ATOM 1676 N N . ASP A 1 205 ? 1.023 0.757 15.669 1.00 59.59 205 ASP A N 1
ATOM 1677 C CA . ASP A 1 205 ? -0.049 1.583 16.227 1.00 59.59 205 ASP A CA 1
ATOM 1678 C C . ASP A 1 205 ? 0.316 3.078 16.316 1.00 59.59 205 ASP A C 1
ATOM 1680 O O . ASP A 1 205 ? -0.588 3.905 16.442 1.00 59.59 205 ASP A O 1
ATOM 1684 N N . GLN A 1 206 ? 1.604 3.423 16.207 1.00 58.25 206 GLN A N 1
ATOM 1685 C CA . GLN A 1 206 ? 2.139 4.789 16.208 1.00 58.25 206 GLN A CA 1
ATOM 1686 C C . GLN A 1 206 ? 2.430 5.310 14.788 1.00 58.25 206 GLN A C 1
ATOM 1688 O O . GLN A 1 206 ? 2.643 6.507 14.615 1.00 58.25 206 GLN A O 1
ATOM 1693 N N . GLY A 1 207 ? 2.341 4.451 13.767 1.00 60.97 207 GLY A N 1
ATOM 1694 C CA . GLY A 1 207 ? 2.645 4.787 12.374 1.00 60.97 207 GLY A CA 1
ATOM 1695 C C . GLY A 1 207 ? 4.093 4.498 11.970 1.00 60.97 207 GLY A C 1
ATOM 1696 O O . GLY A 1 207 ? 4.443 4.721 10.812 1.00 60.97 207 GLY A O 1
ATOM 1697 N N . ASP A 1 208 ? 4.900 3.947 12.875 1.00 66.06 208 ASP A N 1
ATOM 1698 C CA . ASP A 1 208 ? 6.276 3.547 12.614 1.00 66.06 208 ASP A CA 1
ATOM 1699 C C . ASP A 1 208 ? 6.333 2.183 11.918 1.00 66.06 208 ASP A C 1
ATOM 1701 O O . ASP A 1 208 ? 5.511 1.284 12.118 1.00 66.06 208 ASP A O 1
ATOM 1705 N N . TYR A 1 209 ? 7.342 2.008 11.068 1.00 70.94 209 TYR A N 1
ATOM 1706 C CA . TYR A 1 209 ? 7.546 0.783 10.300 1.00 70.94 209 TYR A CA 1
ATOM 1707 C C . TYR A 1 209 ? 8.633 -0.062 10.952 1.00 70.94 209 TYR A C 1
ATOM 1709 O O . TYR A 1 209 ? 9.824 0.125 10.698 1.00 70.94 209 TYR A O 1
ATOM 1717 N N . GLN A 1 210 ? 8.227 -1.024 11.777 1.00 67.69 210 GLN A N 1
ATOM 1718 C CA . GLN A 1 210 ? 9.161 -1.963 12.393 1.00 67.69 210 GLN A CA 1
ATOM 1719 C C . GLN A 1 210 ? 9.360 -3.191 11.511 1.00 67.69 210 GLN A C 1
ATOM 1721 O O . GLN A 1 210 ? 8.408 -3.916 11.209 1.00 67.69 210 GLN A O 1
ATOM 1726 N N . TRP A 1 211 ? 10.609 -3.440 11.107 1.00 65.19 211 TRP A N 1
ATOM 1727 C CA . TRP A 1 211 ? 10.959 -4.665 10.396 1.00 65.19 211 TRP A CA 1
ATOM 1728 C C . TRP A 1 211 ? 10.578 -5.886 11.240 1.00 65.19 211 TRP A C 1
ATOM 1730 O O . TRP A 1 211 ? 10.893 -5.923 12.431 1.00 65.19 211 TRP A O 1
ATOM 1740 N N . PRO A 1 212 ? 9.923 -6.897 10.644 1.00 58.50 212 PRO A N 1
ATOM 1741 C CA . PRO A 1 212 ? 9.640 -8.138 11.345 1.00 58.50 212 PRO A CA 1
ATOM 1742 C C . PRO A 1 212 ? 10.955 -8.716 11.869 1.00 58.50 212 PRO A C 1
ATOM 1744 O O . PRO A 1 212 ? 11.914 -8.841 11.107 1.00 58.50 212 PRO A O 1
ATOM 1747 N N . SER A 1 213 ? 11.011 -9.085 13.150 1.00 51.94 213 SER A N 1
ATOM 1748 C CA . SER A 1 213 ? 12.242 -9.573 13.794 1.00 51.94 213 SER A CA 1
ATOM 1749 C C . SER A 1 213 ? 12.843 -10.809 13.107 1.00 51.94 213 SER A C 1
ATOM 1751 O O . SER A 1 213 ? 14.021 -11.090 13.272 1.00 51.94 213 SER A O 1
ATOM 1753 N N . PHE A 1 214 ? 12.053 -11.519 12.294 1.00 46.44 214 PHE A N 1
ATOM 1754 C CA . PHE A 1 214 ? 12.477 -12.674 11.501 1.00 46.44 214 PHE A CA 1
ATOM 1755 C C . PHE A 1 214 ? 13.051 -12.331 10.112 1.00 46.44 214 PHE A C 1
ATOM 1757 O O . PHE A 1 214 ? 13.459 -13.231 9.386 1.00 46.44 214 PHE A O 1
ATOM 1764 N N . CYS A 1 215 ? 13.063 -11.058 9.706 1.00 41.88 215 CYS A N 1
ATOM 1765 C CA . CYS A 1 215 ? 13.592 -10.621 8.407 1.00 41.88 215 CYS A CA 1
ATOM 1766 C C . CYS A 1 215 ? 15.046 -10.126 8.468 1.00 41.88 215 CYS A C 1
ATOM 1768 O O . CYS A 1 215 ? 15.605 -9.753 7.436 1.00 41.88 215 CYS A O 1
ATOM 1770 N N . VAL A 1 216 ? 15.672 -10.134 9.647 1.00 36.09 216 VAL A N 1
ATOM 1771 C CA . VAL A 1 216 ? 17.113 -9.908 9.783 1.00 36.09 216 VAL A CA 1
ATOM 1772 C C . VAL A 1 216 ? 17.798 -11.251 9.495 1.00 36.09 216 VAL A C 1
ATOM 1774 O O . VAL A 1 216 ? 17.673 -12.180 10.281 1.00 36.09 216 VAL A O 1
ATOM 1777 N N . PHE A 1 217 ? 18.479 -11.348 8.349 1.00 34.66 217 PHE A N 1
ATOM 1778 C CA . PHE A 1 217 ? 19.197 -12.527 7.825 1.00 34.66 217 PHE A CA 1
ATOM 1779 C C . PHE A 1 217 ? 18.351 -13.660 7.224 1.00 34.66 217 PHE A C 1
ATOM 1781 O O . PHE A 1 217 ? 18.275 -14.764 7.747 1.00 34.66 217 PHE A O 1
ATOM 1788 N N . LEU A 1 218 ? 17.849 -13.431 6.012 1.00 34.19 218 LEU A N 1
ATOM 1789 C CA . LEU A 1 218 ? 17.826 -14.486 4.997 1.00 34.19 218 LEU A CA 1
ATOM 1790 C C . LEU A 1 218 ? 18.548 -13.957 3.755 1.00 34.19 218 LEU A C 1
ATOM 1792 O O . LEU A 1 218 ? 17.930 -13.546 2.778 1.00 34.19 2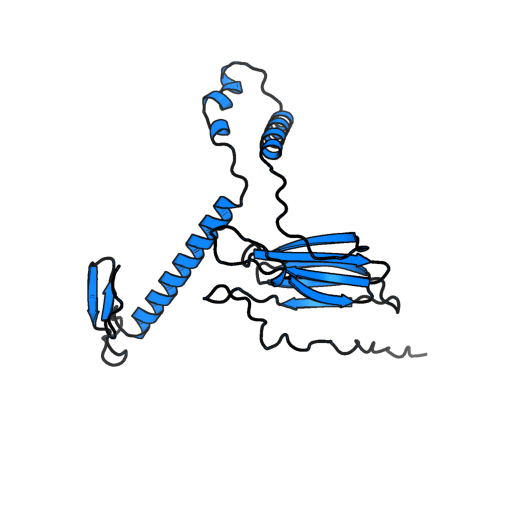18 LEU A O 1
ATOM 1796 N N . SER A 1 219 ? 19.879 -13.938 3.807 1.00 31.14 219 SER A N 1
ATOM 1797 C CA . SER A 1 219 ? 20.619 -14.426 2.647 1.00 31.14 219 SER A CA 1
ATOM 1798 C C . SER A 1 219 ? 20.334 -15.930 2.598 1.00 31.14 219 SER A C 1
ATOM 1800 O O . SER A 1 219 ? 20.758 -16.632 3.522 1.00 31.14 219 SER A O 1
ATOM 1802 N N . PRO A 1 220 ? 19.551 -16.445 1.636 1.00 37.72 220 PRO A N 1
ATOM 1803 C CA . PRO A 1 220 ? 19.435 -17.886 1.503 1.00 37.72 220 PRO A CA 1
ATOM 1804 C C . PRO A 1 220 ? 20.824 -18.436 1.136 1.00 37.72 220 PRO A C 1
ATOM 1806 O O . PRO A 1 220 ? 21.572 -17.755 0.425 1.00 37.72 220 PRO A O 1
ATOM 1809 N N . PRO A 1 221 ? 21.212 -19.631 1.613 1.00 28.61 221 PRO A N 1
ATOM 1810 C CA . PRO A 1 221 ? 22.358 -20.309 1.026 1.00 28.61 221 PRO A CA 1
ATOM 1811 C C . PRO A 1 221 ? 22.088 -20.492 -0.478 1.00 28.61 221 PRO A C 1
ATOM 1813 O O . PRO A 1 221 ? 20.918 -20.621 -0.864 1.00 28.61 221 PRO A O 1
ATOM 1816 N N . PRO A 1 222 ? 23.125 -20.490 -1.333 1.00 31.66 222 PRO A N 1
ATOM 1817 C CA . PRO A 1 222 ? 22.938 -20.823 -2.738 1.00 31.66 222 PRO A CA 1
ATOM 1818 C C . PRO A 1 222 ? 22.236 -22.180 -2.803 1.00 31.66 222 PRO A C 1
ATOM 1820 O O . PRO A 1 222 ? 22.641 -23.124 -2.120 1.00 31.66 222 PRO A O 1
ATOM 1823 N N . PHE A 1 223 ? 21.143 -22.251 -3.565 1.00 31.33 223 PHE A N 1
ATOM 1824 C CA . PHE A 1 223 ? 20.476 -23.510 -3.865 1.00 31.33 223 PHE A CA 1
ATOM 1825 C C . PHE A 1 223 ? 21.541 -24.461 -4.423 1.00 31.33 223 PHE A C 1
ATOM 1827 O O . PHE A 1 223 ? 22.048 -24.253 -5.521 1.00 31.33 223 PHE A O 1
ATOM 1834 N N . GLN A 1 224 ? 21.923 -25.481 -3.651 1.00 28.17 224 GLN A N 1
ATOM 1835 C CA . GLN A 1 224 ? 22.706 -26.582 -4.188 1.00 28.17 224 GLN A CA 1
ATOM 1836 C C . GLN A 1 224 ? 21.792 -27.325 -5.154 1.00 28.17 224 GLN A C 1
ATOM 1838 O O . GLN A 1 224 ? 20.852 -28.005 -4.750 1.00 28.17 224 GLN A O 1
ATOM 1843 N N . THR A 1 225 ? 22.043 -27.143 -6.444 1.00 32.47 225 THR A N 1
ATOM 1844 C CA . THR A 1 225 ? 21.455 -27.950 -7.503 1.00 32.47 225 THR A CA 1
ATOM 1845 C C . THR A 1 225 ? 21.871 -29.400 -7.256 1.00 32.47 225 THR A C 1
ATOM 1847 O O . THR A 1 225 ? 23.006 -29.778 -7.557 1.00 32.47 225 THR A O 1
ATOM 1850 N N . GLU A 1 226 ? 20.985 -30.218 -6.682 1.00 30.22 226 GLU A N 1
ATOM 1851 C CA . GLU A 1 226 ? 21.148 -31.672 -6.692 1.00 30.22 226 GLU A CA 1
ATOM 1852 C C . GLU A 1 226 ? 21.137 -32.123 -8.155 1.00 30.22 226 GLU A C 1
ATOM 1854 O O . GLU A 1 226 ? 20.097 -32.245 -8.805 1.00 30.22 226 GLU A O 1
ATOM 1859 N N . ARG A 1 227 ? 22.337 -32.318 -8.706 1.00 30.33 227 ARG A N 1
ATOM 1860 C CA . ARG A 1 227 ? 22.512 -33.034 -9.962 1.00 30.33 227 ARG A CA 1
ATOM 1861 C C . ARG A 1 227 ? 22.158 -34.489 -9.690 1.00 30.33 227 ARG A C 1
ATOM 1863 O O . ARG A 1 227 ? 22.927 -35.201 -9.047 1.00 30.33 227 ARG A O 1
ATOM 1870 N N . TYR A 1 228 ? 21.015 -34.934 -10.195 1.00 32.91 228 TYR A N 1
ATOM 1871 C CA . TYR A 1 228 ? 20.749 -36.361 -10.318 1.00 32.91 228 TYR A CA 1
ATOM 1872 C C . TYR A 1 228 ? 21.812 -36.979 -11.239 1.00 32.91 228 TYR A C 1
ATOM 1874 O O . TYR A 1 228 ? 22.032 -36.456 -12.337 1.00 32.91 228 TYR A O 1
ATOM 1882 N N . PRO A 1 229 ? 22.489 -38.066 -10.833 1.00 34.16 229 PRO A N 1
ATOM 1883 C CA . PRO A 1 229 ? 23.378 -38.777 -11.730 1.00 34.16 229 PRO A CA 1
ATOM 1884 C C . PRO A 1 229 ? 22.529 -39.459 -12.803 1.00 34.16 229 PRO A C 1
ATOM 1886 O O . PRO A 1 229 ? 21.691 -40.312 -12.509 1.00 34.16 229 PRO A O 1
ATOM 1889 N N . THR A 1 230 ? 22.746 -39.079 -14.059 1.00 40.69 230 THR A N 1
ATOM 1890 C CA . THR A 1 230 ? 22.358 -39.894 -15.210 1.00 40.69 230 THR A CA 1
ATOM 1891 C C . THR A 1 230 ? 23.035 -41.250 -15.069 1.00 40.69 230 THR A C 1
ATOM 1893 O O . THR A 1 230 ? 24.259 -41.341 -15.153 1.00 40.69 230 THR A O 1
ATOM 1896 N N . GLN A 1 231 ? 22.237 -42.285 -14.811 1.00 42.31 231 GLN A N 1
ATOM 1897 C CA . GLN A 1 231 ? 22.679 -43.666 -14.945 1.00 42.31 231 GLN A CA 1
ATOM 1898 C C . GLN A 1 231 ? 22.955 -43.926 -16.430 1.00 42.31 231 GLN A C 1
ATOM 1900 O O . GLN A 1 231 ? 22.072 -43.733 -17.267 1.00 42.31 231 GLN A O 1
ATOM 1905 N N . SER A 1 232 ? 24.204 -44.278 -16.726 1.00 46.78 232 SER A N 1
ATOM 1906 C CA . SER A 1 232 ? 24.673 -44.850 -17.991 1.00 46.78 232 SER A CA 1
ATOM 1907 C C . SER A 1 232 ? 24.467 -46.354 -18.007 1.00 46.78 232 SER A C 1
ATOM 1909 O O . SER A 1 232 ? 24.773 -46.954 -16.948 1.00 46.78 232 SER A O 1
#

pLDDT: mean 76.95, std 15.77, range [28.17, 94.62]

Sequence (232 aa):
MNRDIPGFYYDAEKKKYFKIQANHVAPPGAQYSKDSVKRKRNDQEKQHKRAQRTQRMAKETVRKAGLMNHPLVRNEREIGSRILPLYLQQEKQARIYVSQLHRKKLHQFEPWPDYSIKHVLRNPRSGILIASGHRGLESSVSVCFPDFEEMSWTYNRTMERVLFKEAYRLSSISLSHTGYLLATMDSGPEGDSFLSPRMLPGPDDQGDYQWPSFCVFLSPPPFQTERYPTQS